Protein AF-A0A956FP81-F1 (afdb_monomer)

Foldseek 3Di:
DLVVLVVVLVVVLVVLVVVLVVVLPDPPDDPVNNVLSVVLSVLLSQLSVCLSVLDLVSLLVSLLVLLLVLVVVQVCVVVVNDDPQNPPDDDPLSVVSNVLSVVLNVCSNVLAPVSLLLQLLVLVLQLLLLVLQLVVCVVPDDPNNVSSVSSNSSSVSSNSSSDDDSNVCSSQVDPVRVPQPPDPDPLSVLVSQLLSLLSNLLSLLVCCLPPNVLAPPCNVVSPVLSVLSVVLSVCVVVVHPVSLLSQLVSLQSLVVSLVVSQVRQVVDPPGDSSVSVSSCVSNNSSSVSSNVSNVSVCVVVVVVVVD

Sequence (307 aa):
MRALRWSLAAATVALTLAAGLWAWSQPWFGPTERGLNLLAVLGTSAALVAVVRGHAGLRAGLAGLLLLGAPALRVGELCGVTLPYITWDHGPVASISSIAVVITVVGLWRRRIWARWLGLGGSLAGLGGSVLNGLGTLPSPGQLSWGHACAAAGCGAIALLLSGASMRDAFEGQPDEAGLWRSSDPVIRSLRWALVTTLVSAPMLMVYAIVQPVVPGTREIAGTLAALQIVATLLCVRRKLAGALLLAITGTALLGFTAICALATHAQASIDPWIMSYYAVFWVPAGVVSLVTGAALMRPVVAMLRR

pLDDT: mean 82.04, std 9.1, range [43.0, 96.44]

Secondary structure (DSSP, 8-state):
-HHHHHHHHHHHHHHHHHHHHHHHT-TT--HHHHHHHHHHHHHHHHHHHHHHH--HHHHHHHHHHHHTHHHHHHHHHHTT---TT--SS-HHHHHHHHHHHHHHHHHHHTT-HHHHHHHHHHHHHHHHHHHHHHHHHTTS-SHHHHHHHHHHHHHHHHHHHH-SHHHHHHHH-STTSTHHHH---HHHHHHHHHHHHHHHHHHHHHHHHHT--SSTT-HHHHHHHHHHHHHHHHHHHTT-HHHHHHHHHHHHHHHHHHHHHHHHHHH-TTS-HHHHHHHHHHHHHHHHHHHHHHHHHHHHHHHHHT-

Radius of gyration: 20.57 Å; Cα contacts (8 Å, |Δi|>4): 353; chains: 1; bounding box: 55×40×71 Å

Mean predicted aligned error: 7.58 Å

Solvent-accessible surface area (backbone atoms only — not comparable to full-atom values): 15623 Å² total; per-residue (Å²): 112,70,66,61,53,50,52,52,45,51,51,52,37,52,50,42,49,50,53,40,52,55,55,61,69,38,88,88,54,51,76,66,56,42,54,53,44,50,49,50,36,51,51,39,38,50,34,47,53,32,55,74,69,52,46,42,69,60,18,46,50,51,33,34,56,60,52,47,47,59,38,53,52,51,51,37,43,77,71,70,48,84,54,93,62,65,67,85,51,58,71,70,58,32,50,53,53,27,51,54,40,51,55,24,33,56,26,39,76,68,42,34,51,68,19,49,48,50,46,35,19,48,17,50,40,43,21,53,51,18,47,52,55,24,61,75,28,59,92,65,71,47,71,59,30,48,40,20,51,50,44,20,47,49,18,46,31,35,32,56,31,59,42,63,68,56,38,46,51,69,35,46,73,48,89,91,59,57,66,68,81,71,48,82,49,68,49,52,50,31,44,53,51,20,45,41,30,37,57,30,23,27,59,54,25,42,46,30,39,73,78,54,57,85,49,87,88,46,32,66,58,30,40,48,52,20,52,50,45,52,53,14,46,53,31,40,76,69,71,34,68,68,10,50,53,42,34,16,51,48,11,47,50,41,40,53,51,49,50,52,50,49,54,52,36,74,72,32,91,87,45,66,64,65,61,53,53,59,54,43,71,40,36,46,58,17,10,52,35,12,35,53,26,33,53,52,64,43,47,64,58,55,57,59,76,74,107

Structure (mmCIF, N/CA/C/O backbone):
data_AF-A0A956FP81-F1
#
_entry.id   AF-A0A956FP81-F1
#
loop_
_atom_site.group_PDB
_atom_site.id
_atom_site.type_symbol
_atom_site.label_atom_id
_atom_site.label_alt_id
_atom_site.label_comp_id
_atom_site.label_asym_id
_atom_site.label_entity_id
_atom_site.label_seq_id
_atom_site.pdbx_PDB_ins_code
_atom_site.Cartn_x
_atom_site.Cartn_y
_atom_site.Cartn_z
_atom_site.occupancy
_atom_site.B_iso_or_equiv
_atom_site.auth_seq_id
_atom_site.auth_comp_id
_atom_site.auth_asym_id
_atom_site.auth_atom_id
_atom_site.pdbx_PDB_model_num
ATOM 1 N N . MET A 1 1 ? -27.390 16.427 -2.319 1.00 65.19 1 MET A N 1
ATOM 2 C CA . MET A 1 1 ? -26.218 15.533 -2.107 1.00 65.19 1 MET A CA 1
ATOM 3 C C . MET A 1 1 ? -26.308 14.168 -2.803 1.00 65.19 1 MET A C 1
ATOM 5 O O . MET A 1 1 ? -25.321 13.786 -3.415 1.00 65.19 1 MET A O 1
ATOM 9 N N . ARG A 1 2 ? -27.423 13.411 -2.747 1.00 71.88 2 ARG A N 1
ATOM 10 C CA . ARG A 1 2 ? -27.518 12.093 -3.428 1.00 71.88 2 ARG A CA 1
ATOM 11 C C . ARG A 1 2 ? -27.393 12.180 -4.958 1.00 71.88 2 ARG A C 1
ATOM 13 O O . ARG A 1 2 ? -26.627 11.413 -5.520 1.00 71.88 2 ARG A O 1
ATOM 20 N N . ALA A 1 3 ? -28.076 13.133 -5.598 1.00 71.50 3 ALA A N 1
ATOM 21 C CA . ALA A 1 3 ? -27.996 13.345 -7.048 1.00 71.50 3 ALA A CA 1
ATOM 22 C C . ALA A 1 3 ? -26.553 13.610 -7.519 1.00 71.50 3 ALA A C 1
ATOM 24 O O . ALA A 1 3 ? -26.061 12.910 -8.390 1.00 71.50 3 ALA A O 1
ATOM 25 N N . LEU A 1 4 ? -25.828 14.509 -6.839 1.00 72.19 4 LEU A N 1
ATOM 26 C CA . LEU A 1 4 ? -24.421 14.815 -7.131 1.00 72.19 4 LEU A CA 1
ATOM 27 C C . LEU A 1 4 ? -23.504 13.579 -7.054 1.00 72.19 4 LEU A C 1
ATOM 29 O O . LEU A 1 4 ? -22.624 13.417 -7.892 1.00 72.19 4 LEU A O 1
ATOM 33 N N . ARG A 1 5 ? -23.720 12.681 -6.080 1.00 74.50 5 ARG A N 1
ATOM 34 C CA . ARG A 1 5 ? -22.945 11.430 -5.958 1.00 74.50 5 ARG A CA 1
ATOM 35 C C . ARG A 1 5 ? -23.178 10.488 -7.138 1.00 74.50 5 ARG A C 1
ATOM 37 O O . ARG A 1 5 ? -22.227 9.880 -7.614 1.00 74.50 5 ARG A O 1
ATOM 44 N N . TRP A 1 6 ? -24.422 10.379 -7.603 1.00 75.94 6 TRP A N 1
ATOM 45 C CA . TRP A 1 6 ? -24.765 9.572 -8.775 1.00 75.94 6 TRP A CA 1
ATOM 46 C C . TRP A 1 6 ? -24.222 10.179 -10.067 1.00 75.94 6 TRP A C 1
ATOM 48 O O . TRP A 1 6 ? -23.674 9.441 -10.876 1.00 75.94 6 TRP A O 1
ATOM 58 N N . SER A 1 7 ? -24.296 11.502 -10.232 1.00 73.44 7 SER A N 1
ATOM 59 C CA . SER A 1 7 ? -23.733 12.194 -11.397 1.00 73.44 7 SER A CA 1
ATOM 60 C C . SER A 1 7 ? -22.215 12.028 -11.483 1.00 73.44 7 SER A C 1
ATOM 62 O O . SER A 1 7 ? -21.700 11.713 -12.551 1.00 73.44 7 SER A O 1
ATOM 64 N N . LEU A 1 8 ? -21.502 12.164 -10.359 1.00 71.38 8 LEU A N 1
ATOM 65 C CA . LEU A 1 8 ? -20.056 11.934 -10.308 1.00 71.38 8 LEU A CA 1
ATOM 66 C C . LEU A 1 8 ? -19.709 10.474 -10.609 1.00 71.38 8 LEU A C 1
ATOM 68 O O . LEU A 1 8 ? -18.847 10.220 -11.440 1.00 71.38 8 LEU A O 1
ATOM 72 N N . ALA A 1 9 ? -20.413 9.516 -10.000 1.00 73.44 9 ALA A N 1
ATOM 73 C CA . ALA A 1 9 ? -20.180 8.101 -10.272 1.00 73.44 9 ALA A CA 1
ATOM 74 C C . ALA A 1 9 ? -20.453 7.744 -11.740 1.00 73.44 9 ALA A C 1
ATOM 76 O O . ALA A 1 9 ? -19.654 7.039 -12.347 1.00 73.44 9 ALA A O 1
ATOM 77 N N . ALA A 1 10 ? -21.536 8.259 -12.328 1.00 74.31 10 ALA A N 1
ATOM 78 C CA . ALA A 1 10 ? -21.861 8.050 -13.735 1.00 74.31 10 ALA A CA 1
ATOM 79 C C . ALA A 1 10 ? -20.797 8.653 -14.663 1.00 74.31 10 ALA A C 1
ATOM 81 O O . ALA A 1 10 ? -20.367 7.985 -15.599 1.00 74.31 10 ALA A O 1
ATOM 82 N N . ALA A 1 11 ? -20.317 9.867 -14.372 1.00 73.44 11 ALA A N 1
ATOM 83 C CA . ALA A 1 11 ? -19.237 10.496 -15.128 1.00 73.44 11 ALA A CA 1
ATOM 84 C C . ALA A 1 11 ? -17.929 9.695 -15.028 1.00 73.44 11 ALA A C 1
ATOM 86 O O . ALA A 1 11 ? -17.280 9.448 -16.041 1.00 73.44 11 ALA A O 1
ATOM 87 N N . THR A 1 12 ? -17.558 9.223 -13.834 1.00 72.06 12 THR A N 1
ATOM 88 C CA . THR A 1 12 ? -16.356 8.397 -13.651 1.00 72.06 12 THR A CA 1
ATOM 89 C C . THR A 1 12 ? -16.482 7.043 -14.350 1.00 72.06 12 THR A C 1
ATOM 91 O O . THR A 1 12 ? -15.523 6.598 -14.977 1.00 72.06 12 THR A O 1
ATOM 94 N N . VAL A 1 13 ? -17.654 6.401 -14.311 1.00 78.19 13 VAL A N 1
ATOM 95 C CA . VAL A 1 13 ? -17.919 5.166 -15.072 1.00 78.19 13 VAL A CA 1
ATOM 96 C C . VAL A 1 13 ? -17.801 5.423 -16.574 1.00 78.19 13 VAL A C 1
ATOM 98 O O . VAL A 1 13 ? -17.107 4.676 -17.257 1.00 78.19 13 VAL A O 1
ATOM 101 N N . ALA A 1 14 ? -18.404 6.499 -17.085 1.00 74.81 14 ALA A N 1
ATOM 102 C CA . ALA A 1 14 ? -18.322 6.860 -18.499 1.00 74.81 14 ALA A CA 1
ATOM 103 C C . ALA A 1 14 ? -16.873 7.112 -18.945 1.00 74.81 14 ALA A C 1
ATOM 105 O O . ALA A 1 14 ? -16.455 6.595 -19.978 1.00 74.81 14 ALA A O 1
ATOM 106 N N . LEU A 1 15 ? -16.082 7.828 -18.140 1.00 73.00 15 LEU A N 1
ATOM 107 C CA . LEU A 1 15 ? -14.658 8.058 -18.404 1.00 73.00 15 LEU A CA 1
ATOM 108 C C . LEU A 1 15 ? -13.841 6.760 -18.360 1.00 73.00 15 LEU A C 1
ATOM 110 O O . LEU A 1 15 ? -12.976 6.557 -19.206 1.00 73.00 15 LEU A O 1
ATOM 114 N N . THR A 1 16 ? -14.141 5.862 -17.419 1.00 74.50 16 THR A N 1
ATOM 115 C CA . THR A 1 16 ? -13.465 4.557 -17.307 1.00 74.50 16 THR A CA 1
ATOM 116 C C . THR A 1 16 ? -13.772 3.678 -18.520 1.00 74.50 16 THR A C 1
ATOM 118 O O . THR A 1 16 ? -12.873 3.050 -19.074 1.00 74.50 16 THR A O 1
ATOM 121 N N . LEU A 1 17 ? -15.028 3.669 -18.976 1.00 77.19 17 LEU A N 1
ATOM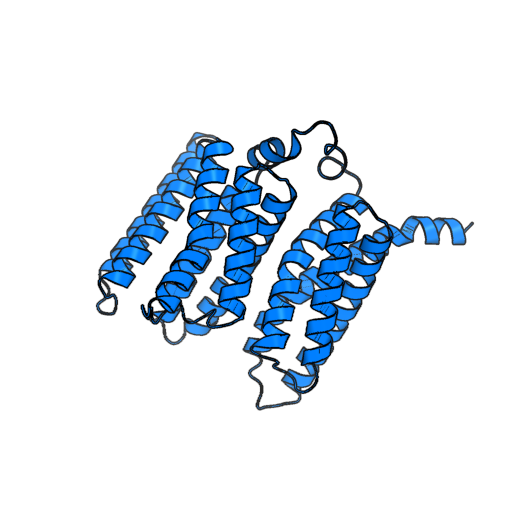 122 C CA . LEU A 1 17 ? -15.449 2.957 -20.183 1.00 77.19 17 LEU A CA 1
ATOM 123 C C . LEU A 1 17 ? -14.805 3.551 -21.439 1.00 77.19 17 LEU A C 1
ATOM 125 O O . LEU A 1 17 ? -14.289 2.801 -22.261 1.00 77.19 17 LEU A O 1
ATOM 129 N N . ALA A 1 18 ? -14.785 4.879 -21.572 1.00 77.31 18 ALA A N 1
ATOM 130 C CA . ALA A 1 18 ? -14.153 5.559 -22.700 1.00 77.31 18 ALA A CA 1
ATOM 131 C C . ALA A 1 18 ? -12.644 5.273 -22.766 1.00 77.31 18 ALA A C 1
ATOM 133 O O . ALA A 1 18 ? -12.130 4.936 -23.832 1.00 77.31 18 ALA A O 1
ATOM 134 N N . ALA A 1 19 ? -11.950 5.324 -21.624 1.00 72.00 19 ALA A N 1
ATOM 135 C CA . ALA A 1 19 ? -10.538 4.961 -21.526 1.00 72.00 19 ALA A CA 1
ATOM 136 C C . ALA A 1 19 ? -10.309 3.481 -21.880 1.00 72.00 19 ALA A C 1
ATOM 138 O O . ALA A 1 19 ? -9.385 3.157 -22.625 1.00 72.00 19 ALA A O 1
ATOM 139 N N . GLY A 1 20 ? -11.191 2.593 -21.414 1.00 74.88 20 GLY A N 1
ATOM 140 C CA . GLY A 1 20 ? -11.175 1.172 -21.751 1.00 74.88 20 GLY A CA 1
ATOM 141 C C . GLY A 1 20 ? -11.334 0.900 -23.246 1.00 74.88 20 GLY A C 1
ATOM 142 O O . GLY A 1 20 ? -10.566 0.122 -23.809 1.00 74.88 20 GLY A O 1
ATOM 143 N N . LEU A 1 21 ? -12.294 1.561 -23.897 1.00 80.62 21 LEU A N 1
ATOM 144 C CA . LEU A 1 21 ? -12.549 1.444 -25.337 1.00 80.62 21 LEU A CA 1
ATOM 145 C C . LEU A 1 21 ? -11.396 2.008 -26.171 1.00 80.62 21 LEU A C 1
ATOM 147 O O . LEU A 1 21 ? -10.979 1.386 -27.147 1.00 80.62 21 LEU A O 1
ATOM 151 N N . TRP A 1 22 ? -10.838 3.149 -25.765 1.00 78.88 22 TRP A N 1
ATOM 152 C CA . TRP A 1 22 ? -9.658 3.714 -26.412 1.00 78.88 22 TRP A CA 1
ATOM 153 C C . TRP A 1 22 ? -8.461 2.762 -26.318 1.00 78.88 22 TRP A C 1
ATOM 155 O O . TRP A 1 22 ? -7.812 2.498 -27.329 1.00 78.88 22 TRP A O 1
ATOM 165 N N . ALA A 1 23 ? -8.213 2.171 -25.148 1.00 70.19 23 ALA A N 1
ATOM 166 C CA . ALA A 1 23 ? -7.160 1.174 -24.978 1.00 70.19 23 ALA A CA 1
ATOM 167 C C . ALA A 1 23 ? -7.409 -0.087 -25.814 1.00 70.19 23 ALA A C 1
ATOM 169 O O . ALA A 1 23 ? -6.489 -0.607 -26.436 1.00 70.19 23 ALA A O 1
ATOM 170 N N . TRP A 1 24 ? -8.664 -0.536 -25.912 1.00 77.56 24 TRP A N 1
ATOM 171 C CA . TRP A 1 24 ? -9.049 -1.668 -26.758 1.00 77.56 24 TRP A CA 1
ATOM 172 C C . TRP A 1 24 ? -8.724 -1.444 -28.242 1.00 77.56 24 TRP A C 1
ATOM 174 O O . TRP A 1 24 ? -8.403 -2.397 -28.951 1.00 77.56 24 TRP A O 1
ATOM 184 N N . SER A 1 25 ? -8.790 -0.193 -28.711 1.00 79.19 25 SER A N 1
ATOM 185 C CA . SER A 1 25 ? -8.444 0.171 -30.092 1.00 79.19 25 SER A CA 1
ATOM 186 C C . SER A 1 25 ? -6.941 0.259 -30.374 1.00 79.19 25 SER A C 1
ATOM 188 O O . SER A 1 25 ? -6.560 0.401 -31.535 1.00 79.19 25 SER A O 1
ATOM 190 N N . GLN A 1 26 ? -6.077 0.167 -29.357 1.00 80.75 26 GLN A N 1
ATOM 191 C CA . GLN A 1 26 ? -4.639 0.299 -29.573 1.00 80.75 26 GLN A CA 1
ATOM 192 C C . GLN A 1 26 ? -4.039 -0.981 -30.193 1.00 80.75 26 GLN A C 1
ATOM 194 O O . GLN A 1 26 ? -4.346 -2.095 -29.751 1.00 80.75 26 GLN A O 1
ATOM 199 N N . PRO A 1 27 ? -3.138 -0.851 -31.186 1.00 77.62 27 PRO A N 1
ATOM 200 C CA . PRO A 1 27 ? -2.623 -1.980 -31.967 1.00 77.62 27 PRO A CA 1
ATOM 201 C C . PRO A 1 27 ? -1.717 -2.923 -31.163 1.00 77.62 27 PRO A C 1
ATOM 203 O O . PRO A 1 27 ? -1.568 -4.085 -31.523 1.00 77.62 27 PRO A O 1
ATOM 206 N N . TRP A 1 28 ? -1.145 -2.450 -30.054 1.00 74.25 28 TRP A N 1
ATOM 207 C CA . TRP A 1 28 ? -0.280 -3.234 -29.166 1.00 74.25 28 TRP A CA 1
ATOM 208 C C . TRP A 1 28 ? -1.038 -4.086 -28.131 1.00 74.25 28 TRP A C 1
ATOM 210 O O . TRP A 1 28 ? -0.403 -4.735 -27.304 1.00 74.25 28 TRP A O 1
ATOM 220 N N . PHE A 1 29 ? -2.378 -4.111 -28.143 1.00 72.00 29 PHE A N 1
ATOM 221 C CA . PHE A 1 29 ? -3.155 -5.020 -27.292 1.00 72.00 29 PHE A CA 1
ATOM 222 C C . PHE A 1 29 ? -3.472 -6.331 -28.007 1.00 72.00 29 PHE A C 1
ATOM 224 O O . PHE A 1 29 ? -4.313 -6.364 -28.917 1.00 72.00 29 PHE A O 1
ATOM 231 N N . GLY A 1 30 ? -2.880 -7.420 -27.517 1.00 74.81 30 GLY A N 1
ATOM 232 C CA . GLY A 1 30 ? -3.305 -8.775 -27.837 1.00 74.81 30 GLY A CA 1
ATOM 233 C C . GLY A 1 30 ? -4.646 -9.146 -27.177 1.00 74.81 30 GLY A C 1
ATOM 234 O O . GLY A 1 30 ? -5.205 -8.382 -26.381 1.00 74.81 30 GLY A O 1
ATOM 235 N N . PRO A 1 31 ? -5.214 -10.320 -27.511 1.00 76.25 31 PRO A N 1
ATOM 236 C CA . PRO A 1 31 ? -6.504 -10.765 -26.978 1.00 76.25 31 PRO A CA 1
ATOM 237 C C . PRO A 1 31 ? -6.551 -10.828 -25.444 1.00 76.25 31 PRO A C 1
ATOM 239 O O . PRO A 1 31 ? -7.570 -10.492 -24.837 1.00 76.25 31 PRO A O 1
ATOM 242 N N . THR A 1 32 ? -5.446 -11.214 -24.806 1.00 69.31 32 THR A N 1
ATOM 243 C CA . THR A 1 32 ? -5.371 -11.374 -23.350 1.00 69.31 32 THR A CA 1
ATOM 244 C C . THR A 1 32 ? -5.313 -10.028 -22.629 1.00 69.31 32 THR A C 1
ATOM 246 O O . THR A 1 32 ? -6.007 -9.828 -21.631 1.00 69.31 32 THR A O 1
ATOM 249 N N . GLU A 1 33 ? -4.554 -9.068 -23.161 1.00 72.44 33 GLU A N 1
ATOM 250 C CA . GLU A 1 33 ? -4.498 -7.688 -22.669 1.00 72.44 33 GLU A CA 1
ATOM 251 C C . GLU A 1 33 ? -5.874 -7.019 -22.765 1.00 72.44 33 GLU A C 1
ATOM 253 O O . GLU A 1 33 ? -6.296 -6.316 -21.847 1.00 72.44 33 GLU A O 1
ATOM 258 N N . ARG A 1 34 ? -6.603 -7.269 -23.860 1.00 75.81 34 ARG A N 1
ATOM 259 C CA . ARG A 1 34 ? -7.976 -6.782 -24.048 1.00 75.81 34 ARG A CA 1
ATOM 260 C C . ARG A 1 34 ? -8.920 -7.344 -22.987 1.00 75.81 34 ARG A C 1
ATOM 262 O O . ARG A 1 34 ? -9.663 -6.580 -22.371 1.00 75.81 34 ARG A O 1
ATOM 269 N N . GLY A 1 35 ? -8.852 -8.650 -22.721 1.00 73.06 35 GLY A N 1
ATOM 270 C CA . GLY A 1 35 ? -9.641 -9.292 -21.665 1.00 73.06 35 GLY A CA 1
ATOM 271 C C . GLY A 1 35 ? -9.372 -8.702 -20.276 1.00 73.06 35 GLY A C 1
ATOM 272 O O . GLY A 1 35 ? -10.308 -8.380 -19.544 1.00 73.06 35 GLY A O 1
ATOM 273 N N . LEU A 1 36 ? -8.102 -8.484 -19.932 1.00 70.88 36 LEU A N 1
ATOM 274 C CA . LEU A 1 36 ? -7.709 -7.918 -18.637 1.00 70.88 36 LEU A CA 1
ATOM 275 C C . LEU A 1 36 ? -8.06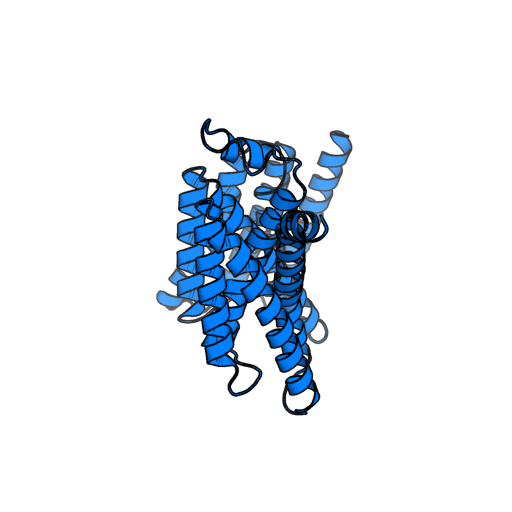6 -6.429 -18.507 1.00 70.88 36 LEU A C 1
ATOM 277 O O . LEU A 1 36 ? -8.532 -6.006 -17.448 1.00 70.88 36 LEU A O 1
ATOM 281 N N . ASN A 1 37 ? -7.971 -5.659 -19.593 1.00 73.56 37 ASN A N 1
ATOM 282 C CA . ASN A 1 37 ? -8.477 -4.288 -19.656 1.00 73.56 37 ASN A CA 1
ATOM 283 C C . ASN A 1 37 ? -9.996 -4.232 -19.407 1.00 73.56 37 ASN A C 1
ATOM 285 O O . ASN A 1 37 ? -10.469 -3.444 -18.588 1.00 73.56 37 ASN A O 1
ATOM 289 N N . LEU A 1 38 ? -10.769 -5.117 -20.044 1.00 75.56 38 LEU A N 1
ATOM 290 C CA . LEU A 1 38 ? -12.214 -5.199 -19.824 1.00 75.56 38 LEU A CA 1
ATOM 291 C C . LEU A 1 38 ? -12.546 -5.540 -18.365 1.00 75.56 38 LEU A C 1
ATOM 293 O O . LEU A 1 38 ? -13.424 -4.910 -17.775 1.00 75.56 38 LEU A O 1
ATOM 297 N N . LEU A 1 39 ? -11.820 -6.482 -17.759 1.00 74.31 39 LEU A N 1
ATOM 298 C CA . LEU A 1 39 ? -11.982 -6.819 -16.342 1.00 74.31 39 LEU A CA 1
ATOM 299 C C . LEU A 1 39 ? -11.677 -5.626 -15.426 1.00 74.31 39 LEU A C 1
ATOM 301 O O . LEU A 1 39 ? -12.444 -5.372 -14.496 1.00 74.31 39 LEU A O 1
ATOM 305 N N . ALA A 1 40 ? -10.614 -4.864 -15.699 1.00 72.12 40 ALA A N 1
ATOM 306 C CA . ALA A 1 40 ? -10.270 -3.669 -14.927 1.00 72.12 40 ALA A CA 1
ATOM 307 C C . ALA A 1 40 ? -11.361 -2.587 -15.027 1.00 72.12 40 ALA A C 1
ATOM 309 O O . ALA A 1 40 ? -11.774 -2.015 -14.012 1.00 72.12 40 ALA A O 1
ATOM 310 N N . VAL A 1 41 ? -11.881 -2.347 -16.232 1.00 78.38 41 VAL A N 1
ATOM 311 C CA . VAL A 1 41 ? -12.941 -1.364 -16.505 1.00 78.38 41 VAL A CA 1
ATOM 312 C C . VAL A 1 41 ? -14.256 -1.759 -15.831 1.00 78.38 41 VAL A C 1
ATOM 314 O O . VAL A 1 41 ? -14.866 -0.944 -15.128 1.00 78.38 41 VAL A O 1
ATOM 317 N N . LEU A 1 42 ? -14.685 -3.013 -15.997 1.00 80.31 42 LEU A N 1
ATOM 318 C CA . LEU A 1 42 ? -15.905 -3.536 -15.379 1.00 80.31 42 LEU A CA 1
ATOM 319 C C . LEU A 1 42 ? -15.785 -3.568 -13.854 1.00 80.31 42 LEU A C 1
ATOM 321 O O . LEU A 1 42 ? -16.707 -3.146 -13.156 1.00 80.31 42 LEU A O 1
ATOM 325 N N . GLY A 1 43 ? -14.638 -4.006 -13.336 1.00 77.56 43 GLY A N 1
ATOM 326 C CA . GLY A 1 43 ? -14.351 -4.057 -11.907 1.00 77.56 43 GLY A CA 1
ATOM 327 C C . GLY A 1 43 ? -14.378 -2.676 -11.248 1.00 77.56 43 GLY A C 1
ATOM 328 O O . GLY A 1 43 ? -15.046 -2.489 -10.229 1.00 77.56 43 GLY A O 1
ATOM 329 N N . THR A 1 44 ? -13.732 -1.683 -11.865 1.00 77.06 44 THR A N 1
ATOM 330 C CA . THR A 1 44 ? -13.728 -0.287 -11.389 1.00 77.06 44 THR A CA 1
ATOM 331 C C . THR A 1 44 ? -15.129 0.327 -11.453 1.00 77.06 44 THR A C 1
ATOM 333 O O . THR A 1 44 ? -15.575 0.985 -10.510 1.00 77.06 44 THR A O 1
ATOM 336 N N . SER A 1 45 ? -15.879 0.049 -12.520 1.00 81.31 45 SER A N 1
ATOM 337 C CA . SER A 1 45 ? -17.256 0.531 -12.669 1.00 81.31 45 SER A CA 1
ATOM 338 C C . SER A 1 45 ? -18.194 -0.080 -11.623 1.00 81.31 45 SER A C 1
ATOM 340 O O . SER A 1 45 ? -18.957 0.633 -10.965 1.00 81.31 45 SER A O 1
ATOM 342 N N . ALA A 1 46 ? -18.096 -1.393 -11.398 1.00 83.19 46 ALA A N 1
ATOM 343 C CA . ALA A 1 46 ? -18.846 -2.090 -10.357 1.00 83.19 46 ALA A CA 1
ATOM 344 C C . ALA A 1 46 ? -18.493 -1.564 -8.957 1.00 83.19 46 ALA A C 1
ATOM 346 O O . ALA A 1 46 ? -19.383 -1.395 -8.118 1.00 83.19 46 ALA A O 1
ATOM 347 N N . ALA A 1 47 ? -17.216 -1.247 -8.718 1.00 79.94 47 ALA A N 1
ATOM 348 C CA . ALA A 1 47 ? -16.755 -0.668 -7.465 1.00 79.94 47 ALA A CA 1
ATOM 349 C C . ALA A 1 47 ? -17.436 0.677 -7.169 1.00 79.94 47 ALA A C 1
ATOM 351 O O . ALA A 1 47 ? -17.969 0.872 -6.073 1.00 79.94 47 ALA A O 1
ATOM 352 N N . LEU A 1 48 ? -17.491 1.573 -8.157 1.00 80.19 48 LEU A N 1
ATOM 353 C CA . LEU A 1 48 ? -18.146 2.879 -8.034 1.00 80.19 48 LEU A CA 1
ATOM 354 C C . LEU A 1 48 ? -19.640 2.737 -7.718 1.00 80.19 48 LEU A C 1
ATOM 356 O O . LEU A 1 48 ? -20.137 3.358 -6.775 1.00 80.19 48 LEU A O 1
ATOM 360 N N . VAL A 1 49 ? -20.346 1.860 -8.438 1.00 83.31 49 VAL A N 1
ATOM 361 C CA . VAL A 1 49 ? -21.771 1.580 -8.186 1.00 83.31 49 VAL A CA 1
ATOM 362 C C . VAL A 1 49 ? -21.983 1.028 -6.773 1.00 83.31 49 VAL A C 1
ATOM 364 O O . VAL A 1 49 ? -22.903 1.455 -6.068 1.00 83.31 49 VAL A O 1
ATOM 367 N N . ALA A 1 50 ? -21.125 0.113 -6.319 1.00 83.88 50 ALA A N 1
ATOM 368 C CA . ALA A 1 50 ? -21.216 -0.468 -4.984 1.00 83.88 50 ALA A CA 1
ATOM 369 C C . ALA A 1 50 ? -20.953 0.556 -3.869 1.00 83.88 50 ALA A C 1
ATOM 371 O O . ALA A 1 50 ? -21.641 0.530 -2.843 1.00 83.88 50 ALA A O 1
ATOM 372 N N . VAL A 1 51 ? -20.010 1.485 -4.070 1.00 81.50 51 VAL A N 1
ATOM 373 C CA . VAL A 1 51 ? -19.776 2.609 -3.149 1.00 81.50 51 VAL A CA 1
ATOM 374 C C . VAL A 1 51 ? -21.024 3.483 -3.044 1.00 81.50 51 VAL A C 1
ATOM 376 O O . VAL A 1 51 ? -21.439 3.809 -1.931 1.00 81.50 51 VAL A O 1
ATOM 379 N N . VAL A 1 52 ? -21.662 3.816 -4.171 1.00 83.62 52 VAL A N 1
ATOM 380 C CA . VAL A 1 52 ? -22.861 4.669 -4.173 1.00 83.62 52 VAL A CA 1
ATOM 381 C C . VAL A 1 52 ? -24.052 3.980 -3.503 1.00 83.62 52 VAL A C 1
ATOM 383 O O . VAL A 1 52 ? -24.782 4.623 -2.744 1.00 83.62 52 VAL A O 1
ATOM 386 N N . ARG A 1 53 ? -24.231 2.672 -3.724 1.00 83.38 53 ARG A N 1
ATOM 387 C CA . ARG A 1 53 ? -25.300 1.883 -3.084 1.00 83.38 53 ARG A CA 1
ATOM 388 C C . ARG A 1 53 ? -25.072 1.642 -1.589 1.00 83.38 53 ARG A C 1
ATOM 390 O O . ARG A 1 53 ? -26.026 1.391 -0.864 1.00 83.38 53 ARG A O 1
ATOM 397 N N . GLY A 1 54 ? -23.830 1.707 -1.111 1.00 80.56 54 GLY A N 1
ATOM 398 C CA . GLY A 1 54 ? -23.505 1.650 0.318 1.00 80.56 54 GLY A CA 1
ATOM 399 C C . GLY A 1 54 ? -23.583 0.264 0.976 1.00 80.56 54 GLY A C 1
ATOM 400 O O . GLY A 1 54 ? -23.327 0.165 2.176 1.00 80.56 54 GLY A O 1
ATOM 401 N N . HIS A 1 55 ? -23.873 -0.809 0.232 1.00 85.38 55 HIS A N 1
ATOM 402 C CA . HIS A 1 55 ? -23.943 -2.173 0.770 1.00 85.38 55 HIS A CA 1
ATOM 403 C C . HIS A 1 55 ? -22.553 -2.725 1.111 1.00 85.38 55 HIS A C 1
ATOM 405 O O . HIS A 1 55 ? -21.786 -3.096 0.223 1.00 85.38 55 HIS A O 1
ATOM 411 N N . ALA A 1 56 ? -22.241 -2.843 2.402 1.00 85.25 56 ALA A N 1
ATOM 412 C CA . ALA A 1 56 ? -20.926 -3.292 2.859 1.00 85.25 56 ALA A CA 1
ATOM 413 C C . ALA A 1 56 ? -20.556 -4.712 2.386 1.00 85.25 56 ALA A C 1
ATOM 415 O O . ALA A 1 56 ? -19.411 -4.952 2.018 1.00 85.25 56 ALA A O 1
ATOM 416 N N . GLY A 1 57 ? -21.523 -5.639 2.328 1.00 85.38 57 GLY A N 1
ATOM 417 C CA . GLY A 1 57 ? -21.291 -7.002 1.831 1.00 85.38 57 GLY A CA 1
ATOM 418 C C . GLY A 1 57 ? -20.873 -7.036 0.358 1.00 85.38 57 GLY A C 1
ATOM 419 O O . GLY A 1 57 ? -19.872 -7.660 0.019 1.00 85.38 57 GLY A O 1
ATOM 420 N N . LEU A 1 58 ? -21.584 -6.291 -0.498 1.00 87.38 58 LEU A N 1
ATOM 421 C CA . LEU A 1 58 ? -21.240 -6.146 -1.916 1.00 87.38 58 LEU A CA 1
ATOM 422 C C . LEU A 1 58 ? -19.857 -5.508 -2.085 1.00 87.38 58 LEU A C 1
ATOM 424 O O . LEU A 1 58 ? -19.051 -5.979 -2.881 1.00 87.38 58 LEU A O 1
ATOM 428 N N . ARG A 1 59 ? -19.563 -4.462 -1.305 1.00 89.88 59 ARG A N 1
ATOM 429 C CA . ARG A 1 59 ? -18.272 -3.768 -1.363 1.00 89.88 59 ARG A CA 1
ATOM 430 C C . ARG A 1 59 ? -17.107 -4.665 -0.942 1.00 89.88 59 ARG A C 1
ATOM 432 O O . ARG A 1 59 ? -16.092 -4.684 -1.627 1.00 89.88 59 ARG A O 1
ATOM 439 N N . ALA A 1 60 ? -17.265 -5.430 0.140 1.00 87.00 60 ALA A N 1
ATOM 440 C CA . ALA A 1 60 ? -16.270 -6.404 0.589 1.00 87.00 60 ALA A CA 1
ATOM 441 C C . ALA A 1 60 ? -16.062 -7.526 -0.440 1.00 87.00 60 ALA A C 1
ATOM 443 O O . ALA A 1 60 ? -14.922 -7.897 -0.709 1.00 87.00 60 ALA A O 1
ATOM 444 N N . GLY A 1 61 ? -17.146 -8.032 -1.040 1.00 87.38 61 GLY A N 1
ATOM 445 C CA . GLY A 1 61 ? -17.089 -9.051 -2.089 1.00 87.38 61 GLY A CA 1
ATOM 446 C C . GLY A 1 61 ? -16.329 -8.571 -3.324 1.00 87.38 61 GLY A C 1
ATOM 447 O O . GLY A 1 61 ? -15.392 -9.235 -3.757 1.00 87.38 61 GLY A O 1
ATOM 448 N N . LEU A 1 62 ? -16.666 -7.384 -3.837 1.00 88.88 62 LEU A N 1
ATOM 449 C CA . LEU A 1 62 ? -15.978 -6.783 -4.985 1.00 88.88 62 LEU A CA 1
ATOM 450 C C . LEU A 1 62 ? -14.514 -6.456 -4.678 1.00 88.88 62 LEU A C 1
ATOM 452 O O . LEU A 1 62 ? -13.655 -6.719 -5.512 1.00 88.88 62 LEU A O 1
ATOM 456 N N . ALA A 1 63 ? -14.209 -5.941 -3.483 1.00 88.25 63 ALA A N 1
ATOM 457 C CA . ALA A 1 63 ? -12.826 -5.699 -3.075 1.00 88.25 63 ALA A CA 1
ATOM 458 C C . ALA A 1 63 ? -12.027 -7.008 -3.034 1.00 88.25 63 ALA A C 1
ATOM 460 O O . ALA A 1 63 ? -10.902 -7.050 -3.520 1.00 88.25 63 ALA A O 1
ATOM 461 N N . GLY A 1 64 ? -12.624 -8.079 -2.499 1.00 87.62 64 GLY A N 1
ATOM 462 C CA . GLY A 1 64 ? -12.020 -9.408 -2.487 1.00 87.62 64 GLY A CA 1
ATOM 463 C C . GLY A 1 64 ? -11.753 -9.945 -3.895 1.00 87.62 64 GLY A C 1
ATOM 464 O O . GLY A 1 64 ? -10.651 -10.404 -4.167 1.00 87.62 64 GLY A O 1
ATOM 465 N N . LEU A 1 65 ? -12.724 -9.829 -4.805 1.00 87.56 65 LEU A N 1
ATOM 466 C CA . LEU A 1 65 ? -12.569 -10.253 -6.202 1.00 87.56 65 LEU A CA 1
ATOM 467 C C . LEU A 1 65 ? -11.470 -9.473 -6.933 1.00 87.56 65 LEU A C 1
ATOM 469 O O . LEU A 1 65 ? -10.650 -10.081 -7.612 1.00 87.56 65 LEU A O 1
ATOM 473 N N . LEU A 1 66 ? -11.423 -8.148 -6.768 1.00 85.81 66 LEU A N 1
ATOM 474 C CA . LEU A 1 66 ? -10.379 -7.312 -7.368 1.00 85.81 66 LEU A CA 1
ATOM 475 C C . LEU A 1 66 ? -8.989 -7.661 -6.825 1.00 85.81 66 LEU A C 1
ATOM 477 O O . LEU A 1 66 ? -8.034 -7.755 -7.592 1.00 85.81 66 LEU A O 1
ATOM 481 N N . LEU A 1 67 ? -8.881 -7.898 -5.515 1.00 86.50 67 LEU A N 1
ATOM 482 C CA . LEU A 1 67 ? -7.638 -8.321 -4.873 1.00 86.50 67 LEU A CA 1
ATOM 483 C C . LEU A 1 67 ? -7.122 -9.649 -5.449 1.00 86.50 67 LEU A C 1
ATOM 485 O O . LEU A 1 67 ? -5.932 -9.756 -5.732 1.00 86.50 67 LEU A O 1
ATOM 489 N N . LEU A 1 68 ? -8.003 -10.627 -5.699 1.00 86.94 68 LEU A N 1
ATOM 490 C CA . LEU A 1 68 ? -7.635 -11.931 -6.275 1.00 86.94 68 LEU A CA 1
ATOM 491 C C . LEU A 1 68 ? -7.014 -11.855 -7.680 1.00 86.94 68 LEU A C 1
ATOM 493 O O . LEU A 1 68 ? -6.441 -12.851 -8.123 1.00 86.94 68 LEU A O 1
ATOM 497 N N . GLY A 1 69 ? -7.061 -10.696 -8.346 1.00 81.44 69 GLY A N 1
ATOM 498 C CA . GLY A 1 69 ? -6.350 -10.466 -9.600 1.00 81.44 69 GLY A CA 1
ATOM 499 C C . GLY A 1 69 ? -4.865 -10.824 -9.500 1.00 81.44 69 GLY A C 1
ATOM 500 O O . GLY A 1 69 ? -4.390 -11.626 -10.292 1.00 81.44 69 GLY A O 1
ATOM 501 N N . ALA A 1 70 ? -4.143 -10.330 -8.490 1.00 80.19 70 ALA A N 1
ATOM 502 C CA . ALA A 1 70 ? -2.705 -10.600 -8.355 1.00 80.19 70 ALA A CA 1
ATOM 503 C C . ALA A 1 70 ? -2.371 -12.108 -8.199 1.00 80.19 70 ALA A C 1
ATOM 505 O O . ALA A 1 70 ? -1.570 -12.616 -8.987 1.00 80.19 70 ALA A O 1
ATOM 506 N N . PRO A 1 71 ? -3.012 -12.870 -7.287 1.00 85.38 71 PRO A N 1
ATOM 507 C CA . PRO A 1 71 ? -2.858 -14.324 -7.225 1.00 85.38 71 PRO A CA 1
ATOM 508 C C . PRO A 1 71 ? -3.212 -15.050 -8.524 1.00 85.38 71 PRO A C 1
ATOM 510 O O . PRO A 1 71 ? -2.497 -15.971 -8.909 1.00 85.38 71 PRO A O 1
ATOM 513 N N . ALA A 1 72 ? -4.293 -14.659 -9.208 1.00 83.12 72 ALA A N 1
ATOM 514 C CA . ALA A 1 72 ? -4.697 -15.298 -10.461 1.00 83.12 72 ALA A CA 1
ATOM 515 C C . ALA A 1 72 ? -3.625 -15.129 -11.547 1.00 83.12 72 ALA A C 1
ATOM 517 O O . ALA A 1 72 ? -3.302 -16.078 -12.260 1.00 83.12 72 ALA A O 1
ATOM 518 N N . LEU A 1 73 ? -3.026 -13.941 -11.618 1.00 79.75 73 LEU A N 1
ATOM 519 C CA . LEU A 1 73 ? -1.923 -13.657 -12.527 1.00 79.75 73 LEU A CA 1
ATOM 520 C C . LEU A 1 73 ? -0.671 -14.468 -12.175 1.00 79.75 73 LEU A C 1
ATOM 522 O O . LEU A 1 73 ? -0.041 -15.029 -13.069 1.00 79.75 73 LEU A O 1
ATOM 526 N N . ARG A 1 74 ? -0.361 -14.616 -10.879 1.00 84.00 74 ARG A N 1
ATOM 527 C CA . ARG A 1 74 ? 0.745 -15.468 -10.419 1.00 84.00 74 ARG A CA 1
ATOM 528 C C . ARG A 1 74 ? 0.529 -16.942 -10.767 1.00 84.00 74 ARG A C 1
ATOM 530 O O . ARG A 1 74 ? 1.474 -17.615 -11.166 1.00 84.00 74 ARG A O 1
ATOM 537 N N . VAL A 1 75 ? -0.696 -17.451 -10.635 1.00 83.94 75 VAL A N 1
ATOM 538 C CA . VAL A 1 75 ? -1.040 -18.815 -11.071 1.00 83.94 75 VAL A CA 1
ATOM 539 C C . VAL A 1 75 ? -0.863 -18.954 -12.583 1.00 83.94 75 VAL A C 1
ATOM 541 O O . VAL A 1 75 ? -0.262 -19.927 -13.023 1.00 83.94 75 VAL A O 1
ATOM 544 N N . GLY A 1 76 ? -1.305 -17.965 -13.367 1.00 81.56 76 GLY A N 1
ATOM 545 C CA . GLY A 1 76 ? -1.074 -17.929 -14.813 1.00 81.56 76 GLY A CA 1
ATOM 546 C C . GLY A 1 76 ? 0.411 -18.029 -15.174 1.00 81.56 76 GLY A C 1
ATOM 547 O O . GLY A 1 76 ? 0.779 -18.879 -15.982 1.00 81.56 76 GLY A O 1
ATOM 548 N N . GLU A 1 77 ? 1.264 -17.238 -14.516 1.00 81.25 77 GLU A N 1
ATOM 549 C CA . GLU A 1 77 ? 2.722 -17.281 -14.700 1.00 81.25 77 GLU A CA 1
ATOM 550 C C . GLU A 1 77 ? 3.300 -18.670 -14.379 1.00 81.25 77 GLU A C 1
ATOM 552 O O . GLU A 1 77 ? 4.062 -19.221 -15.171 1.00 81.25 77 GLU A O 1
ATOM 557 N N . LEU A 1 78 ? 2.898 -19.275 -13.254 1.00 83.75 78 LEU A N 1
ATOM 558 C CA . LEU A 1 78 ? 3.324 -20.629 -12.867 1.00 83.75 78 LEU A CA 1
ATOM 559 C C . LEU A 1 78 ? 2.853 -21.711 -13.853 1.00 83.75 78 LEU A C 1
ATOM 561 O O . LEU A 1 78 ? 3.497 -22.751 -13.972 1.00 83.75 78 LEU A O 1
ATOM 565 N N . CYS A 1 79 ? 1.759 -21.464 -14.574 1.00 86.44 79 CYS A N 1
ATOM 566 C CA . CYS A 1 79 ? 1.261 -22.318 -15.652 1.00 86.44 79 CYS A CA 1
ATOM 567 C C . CYS A 1 79 ? 1.896 -22.010 -17.024 1.00 86.44 79 CYS A C 1
ATOM 569 O O . CYS A 1 79 ? 1.456 -22.567 -18.028 1.00 86.44 79 CYS A O 1
ATOM 571 N N . GLY A 1 80 ? 2.910 -21.140 -17.089 1.00 82.56 80 GLY A N 1
ATOM 572 C CA . GLY A 1 80 ? 3.622 -20.798 -18.324 1.00 82.56 80 GLY A CA 1
ATOM 573 C C . GLY A 1 80 ? 2.963 -19.700 -19.163 1.00 82.56 80 GLY A C 1
ATOM 574 O O . GLY A 1 80 ? 3.392 -19.461 -20.290 1.00 82.56 80 GLY A O 1
ATOM 575 N N . VAL A 1 81 ? 1.941 -19.012 -18.641 1.00 78.62 81 VAL A N 1
ATOM 576 C CA . VAL A 1 81 ? 1.336 -17.850 -19.306 1.00 78.62 81 VAL A CA 1
ATOM 577 C C . VAL A 1 81 ? 2.180 -16.615 -19.006 1.00 78.62 81 VAL A C 1
ATOM 579 O O . VAL A 1 81 ? 2.182 -16.104 -17.887 1.00 78.62 81 VAL A O 1
ATOM 582 N N . THR A 1 82 ? 2.885 -16.103 -20.011 1.00 68.94 82 THR A N 1
ATOM 583 C CA . THR A 1 82 ? 3.645 -14.856 -19.904 1.00 68.94 82 THR A CA 1
ATOM 584 C C . THR A 1 82 ? 2.771 -13.669 -20.289 1.00 68.94 82 THR A C 1
ATOM 586 O O . THR A 1 82 ? 2.292 -13.557 -21.416 1.00 68.94 82 THR A O 1
ATOM 589 N N . LEU A 1 83 ? 2.553 -12.760 -19.338 1.00 65.81 83 LEU A N 1
ATOM 590 C CA . LEU A 1 83 ? 1.856 -11.498 -19.578 1.00 65.81 83 LEU A CA 1
ATOM 591 C C . LEU A 1 83 ? 2.883 -10.361 -19.508 1.00 65.81 83 LEU A C 1
ATOM 593 O O . LEU A 1 83 ? 3.337 -10.034 -18.411 1.00 65.81 83 LEU A O 1
ATOM 597 N N . PRO A 1 84 ? 3.272 -9.754 -20.647 1.00 54.84 84 PRO A N 1
ATOM 598 C CA . PRO A 1 84 ? 4.436 -8.860 -20.737 1.00 54.84 84 PRO A CA 1
ATOM 599 C C . PRO A 1 84 ? 4.333 -7.568 -19.907 1.00 54.84 84 PRO A C 1
ATOM 601 O O . PRO A 1 84 ? 5.331 -6.8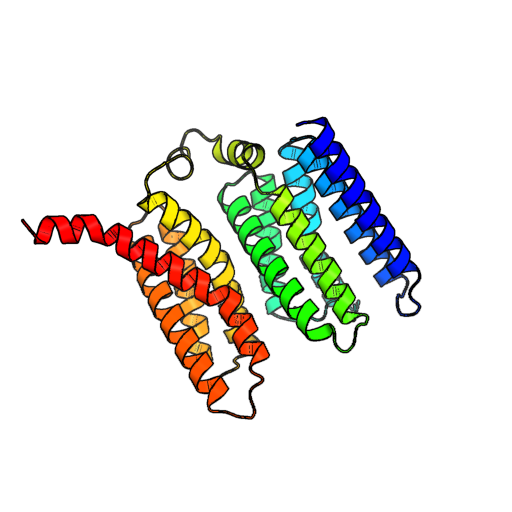87 -19.700 1.00 54.84 84 PRO A O 1
ATOM 604 N N . TYR A 1 85 ? 3.147 -7.231 -19.399 1.00 56.78 85 TYR A N 1
ATOM 605 C CA . TYR A 1 85 ? 2.893 -6.057 -18.556 1.00 56.78 85 TYR A CA 1
ATOM 606 C C . TYR A 1 85 ? 2.704 -6.398 -17.070 1.00 56.78 85 TYR A C 1
ATOM 608 O O . TYR A 1 85 ? 2.543 -5.495 -16.250 1.00 56.78 85 TYR A O 1
ATOM 616 N N . ILE A 1 86 ? 2.728 -7.685 -16.712 1.00 51.25 86 ILE A N 1
ATOM 617 C CA . ILE A 1 86 ? 2.610 -8.194 -15.334 1.00 51.25 86 ILE A CA 1
ATOM 618 C C . ILE A 1 86 ? 3.992 -8.632 -14.863 1.00 51.25 86 ILE A C 1
ATOM 620 O O . ILE A 1 86 ? 4.180 -9.671 -14.243 1.00 51.25 86 ILE A O 1
ATOM 624 N N . THR A 1 87 ? 4.986 -7.829 -15.223 1.00 43.00 87 THR A N 1
ATOM 625 C CA . THR A 1 87 ? 6.394 -8.096 -14.950 1.00 43.00 87 THR A CA 1
ATOM 626 C C . THR A 1 87 ? 6.900 -7.465 -13.659 1.00 43.00 87 THR A C 1
ATOM 628 O O . THR A 1 87 ? 8.074 -7.572 -13.323 1.00 43.00 87 THR A O 1
ATOM 631 N N . TRP A 1 88 ? 6.000 -6.823 -12.913 1.00 53.81 88 TRP A N 1
ATOM 632 C CA . TRP A 1 88 ? 6.341 -5.969 -11.776 1.00 53.81 88 TRP A CA 1
ATOM 633 C C . TRP A 1 88 ? 6.640 -6.754 -10.506 1.00 53.81 88 TRP A C 1
ATOM 635 O O . TRP A 1 88 ? 7.569 -6.409 -9.786 1.00 53.81 88 TRP A O 1
ATOM 645 N N . ASP A 1 89 ? 5.919 -7.850 -10.289 1.00 57.91 89 ASP A N 1
ATOM 646 C CA . ASP A 1 89 ? 6.238 -8.827 -9.263 1.00 57.91 89 ASP A CA 1
ATOM 647 C C . ASP A 1 89 ? 6.371 -10.180 -9.960 1.00 57.91 89 ASP A C 1
ATOM 649 O O . ASP A 1 89 ? 5.377 -10.822 -10.293 1.00 57.91 89 ASP A O 1
ATOM 653 N N . HIS A 1 90 ? 7.606 -10.624 -10.170 1.00 65.31 90 HIS A N 1
ATOM 654 C CA . HIS A 1 90 ? 7.907 -11.997 -10.558 1.00 65.31 90 HIS A CA 1
ATOM 655 C C . HIS A 1 90 ? 8.572 -12.750 -9.412 1.00 65.31 90 HIS A C 1
ATOM 657 O O . HIS A 1 90 ? 9.095 -12.175 -8.451 1.00 65.31 90 HIS A O 1
ATOM 663 N N . GLY A 1 91 ? 8.549 -14.077 -9.512 1.00 73.62 91 GLY A N 1
ATOM 664 C CA . GLY A 1 91 ? 9.304 -14.932 -8.607 1.00 73.62 91 GLY A CA 1
ATOM 665 C C . GLY A 1 91 ? 8.851 -14.828 -7.136 1.00 73.62 91 GLY A C 1
ATOM 666 O O . GLY A 1 91 ? 7.651 -14.942 -6.845 1.00 73.62 91 GLY A O 1
ATOM 667 N N . PRO A 1 92 ? 9.785 -14.691 -6.173 1.00 74.50 92 PRO A N 1
ATOM 668 C CA . PRO A 1 92 ? 9.458 -14.757 -4.748 1.00 74.50 92 PRO A CA 1
ATOM 669 C C . PRO A 1 92 ? 8.518 -13.649 -4.261 1.00 74.50 92 PRO A C 1
ATOM 671 O O . PRO A 1 92 ? 7.604 -13.936 -3.489 1.00 74.50 92 PRO A O 1
ATOM 674 N N . VAL A 1 93 ? 8.689 -12.408 -4.728 1.00 72.75 93 VAL A N 1
ATOM 675 C CA . VAL A 1 93 ? 7.864 -11.270 -4.278 1.00 72.75 93 VAL A CA 1
ATOM 676 C C . VAL A 1 93 ? 6.415 -11.445 -4.709 1.00 72.75 93 VAL A C 1
ATOM 678 O O . VAL A 1 93 ? 5.521 -11.354 -3.872 1.00 72.75 93 VAL A O 1
ATOM 681 N N . ALA A 1 94 ? 6.185 -11.842 -5.961 1.00 77.81 94 ALA A N 1
ATOM 682 C CA . ALA A 1 94 ? 4.854 -12.164 -6.476 1.00 77.81 94 ALA A CA 1
ATOM 683 C C . ALA A 1 94 ? 4.137 -13.217 -5.630 1.00 77.81 94 ALA A C 1
ATOM 685 O O . ALA A 1 94 ? 2.937 -13.127 -5.368 1.00 77.81 94 ALA A O 1
ATOM 686 N N . SER A 1 95 ? 4.893 -14.219 -5.181 1.00 81.50 95 SER A N 1
ATOM 687 C CA . SER A 1 95 ? 4.378 -15.321 -4.372 1.00 81.50 95 SER A CA 1
ATOM 688 C C . SER A 1 95 ? 4.011 -14.843 -2.963 1.00 81.50 95 SER A C 1
ATOM 690 O O . SER A 1 95 ? 2.922 -15.147 -2.477 1.00 81.50 95 SER A O 1
ATOM 692 N N . ILE A 1 96 ? 4.865 -14.028 -2.336 1.00 78.62 96 ILE A N 1
ATOM 693 C CA . ILE A 1 96 ? 4.605 -13.425 -1.019 1.00 78.62 96 ILE A CA 1
ATOM 694 C C . ILE A 1 96 ? 3.389 -12.489 -1.085 1.00 78.62 96 ILE A C 1
ATOM 696 O O . ILE A 1 96 ? 2.467 -12.628 -0.276 1.00 78.62 96 ILE A O 1
ATOM 700 N N . SER A 1 97 ? 3.345 -11.594 -2.076 1.00 79.81 97 SER A N 1
ATOM 701 C CA . SER A 1 97 ? 2.218 -10.689 -2.322 1.00 79.81 97 SER A CA 1
ATOM 702 C C . SER A 1 97 ? 0.922 -11.470 -2.547 1.00 79.81 97 SER A C 1
ATOM 704 O O . SER A 1 97 ? -0.097 -11.160 -1.932 1.00 79.81 97 SER A O 1
ATOM 706 N N . SER A 1 98 ? 0.958 -12.544 -3.344 1.00 84.88 98 SER A N 1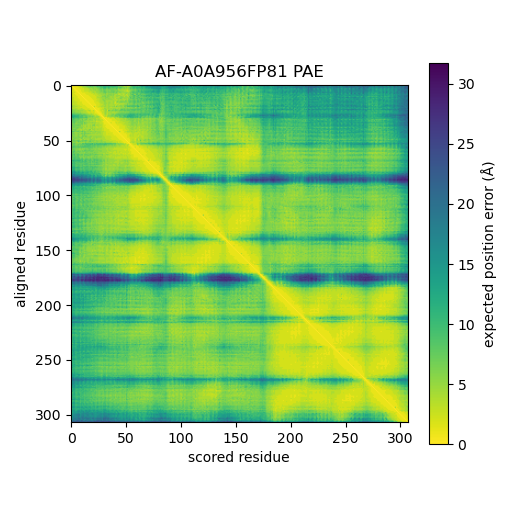
ATOM 707 C CA . SER A 1 98 ? -0.214 -13.391 -3.607 1.00 84.88 98 SER A CA 1
ATOM 708 C C . SER A 1 98 ? -0.739 -14.068 -2.341 1.00 84.88 98 SER A C 1
ATOM 710 O O . SER A 1 98 ? -1.945 -14.069 -2.098 1.00 84.88 98 SER A O 1
ATOM 712 N N . ILE A 1 99 ? 0.147 -14.594 -1.492 1.00 85.12 99 ILE A N 1
ATOM 713 C CA . ILE A 1 99 ? -0.242 -15.193 -0.208 1.00 85.12 99 ILE A CA 1
ATOM 714 C C . ILE A 1 99 ? -0.870 -14.135 0.706 1.00 85.12 99 ILE A C 1
ATOM 716 O O . ILE A 1 99 ? -1.948 -14.362 1.262 1.00 85.12 99 ILE A O 1
ATOM 720 N N . ALA A 1 100 ? -0.243 -12.962 0.833 1.00 84.62 100 ALA A N 1
ATOM 721 C CA . ALA A 1 100 ? -0.766 -11.861 1.642 1.00 84.62 100 ALA A CA 1
ATOM 722 C C . ALA A 1 100 ? -2.151 -11.401 1.155 1.00 84.62 100 ALA A C 1
ATOM 724 O O . ALA A 1 100 ? -3.055 -11.159 1.964 1.00 84.62 100 ALA A O 1
ATOM 725 N N . VAL A 1 101 ? -2.346 -11.346 -0.163 1.00 88.69 101 VAL A N 1
ATOM 726 C CA . VAL A 1 101 ? -3.633 -11.053 -0.795 1.00 88.69 101 VAL A CA 1
ATOM 727 C C . VAL A 1 101 ? -4.670 -12.122 -0.460 1.00 88.69 101 VAL A C 1
ATOM 729 O O . VAL A 1 101 ? -5.755 -11.773 -0.003 1.00 88.69 101 VAL A O 1
ATOM 732 N N . VAL A 1 102 ? -4.357 -13.412 -0.615 1.00 89.62 102 VAL A N 1
ATOM 733 C CA . VAL A 1 102 ? -5.296 -14.504 -0.297 1.00 89.62 102 VAL A CA 1
ATOM 734 C C . VAL A 1 102 ? -5.705 -14.461 1.176 1.00 89.62 102 VAL A C 1
ATOM 736 O O . VAL A 1 102 ? -6.896 -14.530 1.488 1.00 89.62 102 VAL A O 1
ATOM 739 N N . ILE A 1 103 ? -4.748 -14.264 2.087 1.00 89.25 103 ILE A N 1
ATOM 740 C CA . ILE A 1 103 ? -5.017 -14.101 3.524 1.00 89.25 103 ILE A CA 1
ATOM 741 C C . ILE A 1 103 ? -5.947 -12.904 3.762 1.00 89.25 103 ILE A C 1
ATOM 743 O O . ILE A 1 103 ? -6.926 -13.014 4.506 1.00 89.25 103 ILE A O 1
ATOM 747 N N . THR A 1 104 ? -5.682 -11.779 3.097 1.00 88.81 104 THR A N 1
ATOM 748 C CA . THR A 1 104 ? -6.515 -10.574 3.175 1.00 88.81 104 THR A CA 1
ATOM 749 C C . THR A 1 104 ? -7.933 -10.846 2.678 1.00 88.81 104 THR A C 1
ATOM 751 O O . THR A 1 104 ? -8.890 -10.501 3.364 1.00 88.81 104 THR A O 1
ATOM 754 N N . VAL A 1 105 ? -8.102 -11.523 1.543 1.00 92.00 105 VAL A N 1
ATOM 755 C CA . VAL A 1 105 ? -9.416 -11.868 0.973 1.00 92.00 105 VAL A CA 1
ATOM 756 C C . VAL A 1 105 ? -10.206 -12.781 1.912 1.00 92.00 105 VAL A C 1
ATOM 758 O O . VAL A 1 105 ? -11.355 -12.479 2.242 1.00 92.00 105 VAL A O 1
ATOM 761 N N . VAL A 1 106 ? -9.581 -13.844 2.428 1.00 91.50 106 VAL A N 1
ATOM 762 C CA . VAL A 1 106 ? -10.206 -14.740 3.417 1.00 91.50 106 VAL A CA 1
ATOM 763 C C . VAL A 1 106 ? -10.616 -13.961 4.667 1.00 91.50 106 VAL A C 1
ATOM 765 O O . VAL A 1 106 ? -11.717 -14.146 5.193 1.00 91.50 106 VAL A O 1
ATOM 768 N N . GLY A 1 107 ? -9.757 -13.061 5.142 1.00 88.50 107 GLY A N 1
ATOM 769 C CA . GLY A 1 107 ? -10.057 -12.189 6.269 1.00 88.50 107 GLY A CA 1
ATOM 770 C C . GLY A 1 107 ? -11.212 -11.219 5.989 1.00 88.50 107 GLY A C 1
ATOM 771 O O . GLY A 1 107 ? -12.061 -11.036 6.863 1.00 88.50 107 GLY A O 1
ATOM 772 N N . LEU A 1 108 ? -11.299 -10.653 4.779 1.00 90.00 108 LEU A N 1
ATOM 773 C CA . LEU A 1 108 ? -12.397 -9.781 4.349 1.00 90.00 108 LEU A CA 1
ATOM 774 C C . LEU A 1 108 ? -13.731 -10.533 4.318 1.00 90.00 108 LEU A C 1
ATOM 776 O O . LEU A 1 108 ? -14.724 -10.033 4.849 1.00 90.00 108 LEU A O 1
ATOM 780 N N . TRP A 1 109 ? -13.755 -11.754 3.776 1.00 89.44 109 TRP A N 1
ATOM 781 C CA . TRP A 1 109 ? -14.949 -12.609 3.776 1.00 89.44 109 TRP A CA 1
ATOM 782 C C . TRP A 1 109 ? -15.374 -13.021 5.184 1.00 89.44 109 TRP A C 1
ATOM 784 O O . TRP A 1 109 ? -16.563 -13.038 5.496 1.00 89.44 109 TRP A O 1
ATOM 794 N N . ARG A 1 110 ? -14.404 -13.258 6.072 1.00 88.88 110 ARG A N 1
ATOM 795 C CA . ARG A 1 110 ? -14.638 -13.490 7.506 1.00 88.88 110 ARG A CA 1
ATOM 796 C C . ARG A 1 110 ? -14.902 -12.203 8.299 1.00 88.88 110 ARG A C 1
ATOM 798 O O . ARG A 1 110 ? -14.965 -12.265 9.526 1.00 88.88 110 ARG A O 1
ATOM 805 N N . ARG A 1 111 ? -15.025 -11.052 7.624 1.00 86.38 111 ARG A N 1
ATOM 806 C CA . ARG A 1 111 ? -15.261 -9.716 8.202 1.00 86.38 111 ARG A CA 1
ATOM 807 C C . ARG A 1 111 ? -14.293 -9.346 9.326 1.00 86.38 111 ARG A C 1
ATOM 809 O O . ARG A 1 111 ? -14.666 -8.708 10.305 1.00 86.38 111 ARG A O 1
ATOM 816 N N . ARG A 1 112 ? -13.032 -9.754 9.199 1.00 85.12 112 ARG A N 1
ATOM 817 C CA . ARG A 1 112 ? -11.991 -9.450 10.181 1.00 85.12 112 ARG A CA 1
ATOM 818 C C . ARG A 1 112 ? -11.458 -8.041 9.969 1.00 85.12 112 ARG A C 1
ATOM 820 O O . ARG A 1 112 ? -11.038 -7.695 8.865 1.00 85.12 112 ARG A O 1
ATOM 827 N N . ILE A 1 113 ? -11.408 -7.246 11.034 1.00 83.38 113 ILE A N 1
ATOM 828 C CA . ILE A 1 113 ? -10.974 -5.849 10.950 1.00 83.38 113 ILE A CA 1
ATOM 829 C C . ILE A 1 113 ? -9.537 -5.701 10.434 1.00 83.38 113 ILE A C 1
ATOM 831 O O . ILE A 1 113 ? -9.271 -4.833 9.606 1.00 83.38 113 ILE A O 1
ATOM 835 N N . TRP A 1 114 ? -8.619 -6.585 10.843 1.00 82.19 114 TRP A N 1
ATOM 836 C CA . TRP A 1 114 ? -7.232 -6.577 10.362 1.00 82.19 114 TRP A CA 1
ATOM 837 C C . TRP A 1 114 ? -7.148 -6.740 8.842 1.00 82.19 114 TRP A C 1
ATOM 839 O O . TRP A 1 114 ? -6.299 -6.123 8.211 1.00 82.19 114 TRP A O 1
ATOM 849 N N . ALA A 1 115 ? -8.057 -7.502 8.234 1.00 87.25 115 ALA A N 1
ATOM 850 C CA . ALA A 1 115 ? -8.053 -7.742 6.797 1.00 87.25 115 ALA A CA 1
ATOM 851 C C . ALA A 1 115 ? -8.471 -6.497 6.016 1.00 87.25 115 ALA A C 1
ATOM 853 O O . ALA A 1 115 ? -7.918 -6.199 4.964 1.00 87.25 115 ALA A O 1
ATOM 854 N N . ARG A 1 116 ? -9.389 -5.701 6.574 1.00 88.06 116 ARG A N 1
ATOM 855 C CA . ARG A 1 116 ? -9.701 -4.378 6.030 1.00 88.06 116 ARG A CA 1
ATOM 856 C C . ARG A 1 116 ? -8.476 -3.460 6.069 1.00 88.06 116 ARG A C 1
ATOM 858 O O . ARG A 1 116 ? -8.256 -2.729 5.109 1.00 88.06 116 ARG A O 1
ATOM 865 N N . TRP A 1 117 ? -7.679 -3.509 7.138 1.00 83.75 117 TRP A N 1
ATOM 866 C CA . TRP A 1 117 ? -6.447 -2.718 7.256 1.00 83.75 117 TRP A CA 1
ATOM 867 C C . TRP A 1 117 ? -5.378 -3.144 6.265 1.00 83.75 117 TRP A C 1
ATOM 869 O O . TRP A 1 117 ? -4.846 -2.288 5.565 1.00 83.75 117 TRP A O 1
ATOM 879 N N . LEU A 1 118 ? -5.112 -4.447 6.167 1.00 83.50 118 LEU A N 1
ATOM 880 C CA . LEU A 1 118 ? -4.175 -4.983 5.184 1.00 83.50 118 LEU A CA 1
ATOM 881 C C . LEU A 1 118 ? -4.622 -4.660 3.759 1.00 83.50 118 LEU A C 1
ATOM 883 O O . LEU A 1 118 ? -3.814 -4.194 2.965 1.00 83.50 118 LEU A O 1
ATOM 887 N N . GLY A 1 119 ? -5.912 -4.823 3.453 1.00 88.75 119 GLY A N 1
ATOM 888 C CA . GLY A 1 119 ? -6.465 -4.487 2.144 1.00 88.75 119 GLY A CA 1
ATOM 889 C C . GLY A 1 119 ? -6.339 -2.999 1.819 1.00 88.75 119 GLY A C 1
ATOM 890 O O . GLY A 1 119 ? -5.894 -2.655 0.729 1.00 88.75 119 GLY A O 1
ATOM 891 N N . LEU A 1 120 ? -6.665 -2.110 2.765 1.00 87.69 120 LEU A N 1
ATOM 892 C CA . LEU A 1 120 ? -6.495 -0.664 2.588 1.00 87.69 120 LEU A CA 1
ATOM 893 C C . LEU A 1 120 ? -5.024 -0.289 2.404 1.00 87.69 120 LEU A C 1
ATOM 895 O O . LEU A 1 120 ? -4.703 0.377 1.425 1.00 87.69 120 LEU A O 1
ATOM 899 N N . GLY A 1 121 ? -4.142 -0.740 3.298 1.00 82.31 121 GLY A N 1
ATOM 900 C CA . GLY A 1 121 ? -2.704 -0.485 3.214 1.00 82.31 121 GLY A CA 1
ATOM 901 C C . GLY A 1 121 ? -2.124 -0.983 1.893 1.00 82.31 121 GLY A C 1
ATOM 902 O O . GLY A 1 121 ? -1.583 -0.191 1.131 1.00 82.31 121 GLY A O 1
ATOM 903 N N . GLY A 1 122 ? -2.342 -2.255 1.555 1.00 84.38 122 GLY A N 1
ATOM 904 C CA . GLY A 1 122 ? -1.885 -2.840 0.294 1.00 84.38 122 GLY A CA 1
ATOM 905 C C . GLY A 1 122 ? -2.429 -2.109 -0.936 1.00 84.38 122 GLY A C 1
ATOM 906 O O . GLY A 1 122 ? -1.677 -1.831 -1.865 1.00 84.38 122 GLY A O 1
ATOM 907 N N . SER A 1 123 ? -3.705 -1.712 -0.929 1.00 87.31 123 SER A N 1
ATOM 908 C CA . SER A 1 123 ? -4.289 -0.943 -2.036 1.00 87.31 123 SER A CA 1
ATOM 909 C C . SER A 1 123 ? -3.711 0.470 -2.160 1.00 87.31 123 SER A C 1
ATOM 911 O O . SER A 1 123 ? -3.491 0.936 -3.271 1.00 87.31 123 SER A O 1
ATOM 913 N N . LEU A 1 124 ? -3.401 1.150 -1.053 1.00 84.56 124 LEU A N 1
ATOM 914 C CA . LEU A 1 124 ? -2.756 2.465 -1.086 1.00 84.56 124 LEU A CA 1
ATOM 915 C C . LEU A 1 124 ? -1.289 2.363 -1.520 1.00 84.56 124 LEU A C 1
ATOM 917 O O . LEU A 1 124 ? -0.831 3.208 -2.287 1.00 84.56 124 LEU A O 1
ATOM 921 N N . ALA A 1 125 ? -0.582 1.317 -1.083 1.00 81.81 125 ALA A N 1
ATOM 922 C CA . ALA A 1 125 ? 0.772 1.010 -1.533 1.00 81.81 125 ALA A CA 1
ATOM 923 C C . ALA A 1 125 ? 0.798 0.757 -3.047 1.00 81.81 125 ALA A C 1
ATOM 925 O O . ALA A 1 125 ? 1.543 1.411 -3.773 1.00 81.81 125 ALA A O 1
ATOM 926 N N . GLY A 1 126 ? -0.082 -0.123 -3.534 1.00 83.75 126 GLY A N 1
ATOM 927 C CA . GLY A 1 126 ? -0.209 -0.434 -4.956 1.00 83.75 126 GLY A CA 1
ATOM 928 C C . GLY A 1 126 ? -0.644 0.770 -5.792 1.00 83.75 126 GLY A C 1
ATOM 929 O O . GLY A 1 126 ? -0.101 0.980 -6.873 1.00 83.75 126 GLY A O 1
ATOM 930 N N . LEU A 1 127 ? -1.551 1.611 -5.279 1.00 85.88 127 LEU A N 1
ATOM 931 C CA . LEU A 1 127 ? -1.946 2.862 -5.932 1.00 85.88 127 LEU A CA 1
ATOM 932 C C . LEU A 1 127 ? -0.754 3.814 -6.058 1.00 85.88 127 LEU A C 1
ATOM 934 O O . LEU A 1 127 ? -0.460 4.266 -7.161 1.00 85.88 127 LEU A O 1
ATOM 938 N N . GLY A 1 128 ? -0.061 4.098 -4.951 1.00 82.94 128 GLY A N 1
ATOM 939 C CA . GLY A 1 128 ? 1.104 4.983 -4.946 1.00 82.94 128 GLY A CA 1
ATOM 940 C C . GLY A 1 128 ? 2.209 4.473 -5.868 1.00 82.94 128 GLY A C 1
ATOM 941 O O . GLY A 1 128 ? 2.712 5.229 -6.695 1.00 82.94 128 GLY A O 1
ATOM 942 N N . GLY A 1 129 ? 2.519 3.176 -5.795 1.00 82.12 129 GLY A N 1
ATOM 943 C CA . GLY A 1 129 ? 3.550 2.556 -6.627 1.00 82.12 129 GLY A CA 1
ATOM 944 C C . GLY A 1 129 ? 3.196 2.608 -8.104 1.00 82.12 129 GLY A C 1
ATOM 945 O O . GLY A 1 129 ? 4.011 3.008 -8.929 1.00 82.12 129 GLY A O 1
ATOM 946 N N . SER A 1 130 ? 1.948 2.294 -8.443 1.00 84.62 130 SER A N 1
ATOM 947 C CA . SER A 1 130 ? 1.483 2.321 -9.829 1.00 84.62 130 SER A CA 1
ATOM 948 C C . SER A 1 130 ? 1.438 3.738 -10.397 1.00 84.62 130 SER A C 1
ATOM 950 O O . SER A 1 130 ? 1.840 3.938 -11.536 1.00 84.62 130 SER A O 1
ATOM 952 N N . VAL A 1 131 ? 1.005 4.735 -9.618 1.00 85.25 131 VAL A N 1
ATOM 953 C CA . VAL A 1 131 ? 1.003 6.139 -10.063 1.00 85.25 131 VAL A CA 1
ATOM 954 C C . VAL A 1 131 ? 2.426 6.628 -10.303 1.00 85.25 131 VAL A C 1
ATOM 956 O O . VAL A 1 131 ? 2.691 7.188 -11.362 1.00 85.25 131 VAL A O 1
ATOM 959 N N . LEU A 1 132 ? 3.345 6.394 -9.363 1.00 83.81 132 LEU A N 1
ATOM 960 C CA . LEU A 1 132 ? 4.736 6.819 -9.516 1.00 83.81 132 LEU A CA 1
ATOM 961 C C . LEU A 1 132 ? 5.389 6.132 -10.716 1.00 83.81 132 LEU A C 1
ATOM 963 O O . LEU A 1 132 ? 5.915 6.815 -11.587 1.00 83.81 132 LEU A O 1
ATOM 967 N N . ASN A 1 133 ? 5.285 4.810 -10.842 1.00 82.50 133 ASN A N 1
ATOM 968 C CA . ASN A 1 133 ? 5.835 4.123 -12.011 1.00 82.50 133 ASN A CA 1
ATOM 969 C C . ASN A 1 133 ? 5.185 4.608 -13.322 1.00 82.50 133 ASN A C 1
ATOM 971 O O . ASN A 1 133 ? 5.879 4.843 -14.309 1.00 82.50 133 ASN A O 1
ATOM 975 N N . GLY A 1 134 ? 3.876 4.880 -13.310 1.00 81.12 134 GLY A N 1
ATOM 976 C CA . GLY A 1 134 ? 3.172 5.515 -14.423 1.00 81.12 134 GLY A CA 1
ATOM 977 C C . GLY A 1 134 ? 3.795 6.853 -14.828 1.00 81.12 134 GLY A C 1
ATOM 978 O O . GLY A 1 134 ? 4.098 7.039 -16.006 1.00 81.12 134 GLY A O 1
ATOM 979 N N . LEU A 1 135 ? 4.066 7.743 -13.865 1.00 82.88 135 LEU A N 1
ATOM 980 C CA . LEU A 1 135 ? 4.731 9.031 -14.110 1.00 82.88 135 LEU A CA 1
ATOM 981 C C . LEU A 1 135 ? 6.120 8.860 -14.743 1.00 82.88 135 LEU A C 1
ATOM 983 O O . LEU A 1 135 ? 6.441 9.574 -15.690 1.00 82.88 135 LEU A O 1
ATOM 987 N N . GLY A 1 136 ? 6.907 7.886 -14.277 1.00 78.94 136 GLY A N 1
ATOM 988 C CA . GLY A 1 136 ? 8.235 7.589 -14.831 1.00 78.94 136 GLY A CA 1
ATOM 989 C C . GLY A 1 136 ? 8.208 7.110 -16.289 1.00 78.94 136 GLY A C 1
ATOM 990 O O . GLY A 1 136 ? 9.185 7.274 -17.012 1.00 78.94 136 GLY A O 1
ATOM 991 N N . THR A 1 137 ? 7.076 6.570 -16.749 1.00 79.62 137 THR A N 1
ATOM 992 C CA . THR A 1 137 ? 6.902 6.087 -18.132 1.00 79.62 137 THR A CA 1
ATOM 993 C C . THR A 1 137 ? 6.230 7.098 -19.070 1.00 79.62 137 THR A C 1
ATOM 995 O O . THR A 1 137 ? 6.123 6.835 -20.265 1.00 79.62 137 THR A O 1
ATOM 998 N N . LEU A 1 138 ? 5.812 8.271 -18.575 1.00 78.44 138 LEU A N 1
ATOM 999 C CA . LEU A 1 138 ? 5.196 9.323 -19.399 1.00 78.44 138 LEU A CA 1
ATOM 1000 C C . LEU A 1 138 ? 6.038 9.798 -20.599 1.00 78.44 138 LEU A C 1
ATOM 1002 O O . LEU A 1 138 ? 5.427 10.133 -21.612 1.00 78.44 138 LEU A O 1
ATOM 1006 N N . PRO A 1 139 ? 7.386 9.842 -20.546 1.00 78.19 139 PRO A N 1
ATOM 1007 C CA . PRO A 1 139 ? 8.193 10.264 -21.694 1.00 78.19 139 PRO A CA 1
ATOM 1008 C C . PRO A 1 139 ? 8.141 9.303 -22.892 1.00 78.19 139 PRO A C 1
ATOM 1010 O O . PRO A 1 139 ? 8.449 9.705 -24.010 1.00 78.19 139 PRO A O 1
ATOM 1013 N N . SER A 1 140 ? 7.758 8.041 -22.675 1.00 75.06 140 SER A N 1
ATOM 1014 C CA . SER A 1 140 ? 7.591 7.037 -23.731 1.00 75.06 140 SER A CA 1
ATOM 1015 C C . SER A 1 140 ? 6.341 6.199 -23.439 1.00 75.06 140 SER A C 1
ATOM 1017 O O . SER A 1 140 ? 6.437 5.062 -22.966 1.00 75.06 140 SER A O 1
ATOM 1019 N N . PRO A 1 141 ? 5.145 6.783 -23.644 1.00 73.31 141 PRO A N 1
ATOM 1020 C CA . PRO A 1 141 ? 3.901 6.140 -23.273 1.00 73.31 141 PRO A CA 1
ATOM 1021 C C . PRO A 1 141 ? 3.669 4.913 -24.152 1.00 73.31 141 PRO A C 1
ATOM 1023 O O . PRO A 1 141 ? 3.730 4.976 -25.379 1.00 73.31 141 PRO A O 1
ATOM 1026 N N . GLY A 1 142 ? 3.381 3.788 -23.509 1.00 73.69 142 GLY A N 1
ATOM 1027 C CA . GLY A 1 142 ? 3.173 2.516 -24.190 1.00 73.69 142 GLY A CA 1
ATOM 1028 C C . GLY A 1 142 ? 2.468 1.502 -23.301 1.00 73.69 142 GLY A C 1
ATOM 1029 O O . GLY A 1 142 ? 1.764 1.852 -22.350 1.00 73.69 142 GLY A O 1
ATOM 1030 N N . GLN A 1 143 ? 2.674 0.220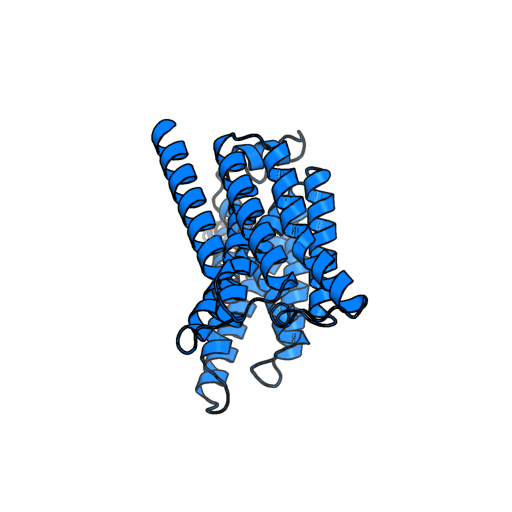 -23.595 1.00 70.00 143 GLN A N 1
ATOM 1031 C CA . GLN A 1 143 ? 2.027 -0.881 -22.878 1.00 70.00 143 GLN A CA 1
ATOM 1032 C C . GLN A 1 143 ? 2.300 -0.855 -21.359 1.00 70.00 143 GLN A C 1
ATOM 1034 O O . GLN A 1 143 ? 1.401 -1.138 -20.568 1.00 70.00 143 GLN A O 1
ATOM 1039 N N . LEU A 1 144 ? 3.506 -0.450 -20.941 1.00 75.38 144 LEU A N 1
ATOM 1040 C CA . LEU A 1 144 ? 3.890 -0.343 -19.526 1.00 75.38 144 LEU A CA 1
ATOM 1041 C C . LEU A 1 144 ? 3.122 0.767 -18.793 1.00 75.38 144 LEU A C 1
ATOM 1043 O O . LEU A 1 144 ? 2.536 0.518 -17.740 1.00 75.38 144 LEU A O 1
ATOM 1047 N N . SER A 1 145 ? 3.043 1.966 -19.379 1.00 77.56 145 SER A N 1
ATOM 1048 C CA . SER A 1 145 ? 2.272 3.092 -18.830 1.00 77.56 145 SER A CA 1
ATOM 1049 C C . SER A 1 145 ? 0.800 2.737 -18.647 1.00 77.56 145 SER A C 1
ATOM 1051 O O . SER A 1 145 ? 0.181 3.110 -17.649 1.00 77.56 145 SER A O 1
ATOM 1053 N N . TRP A 1 146 ? 0.239 1.970 -19.585 1.00 76.56 146 TRP A N 1
ATOM 1054 C CA . TRP A 1 146 ? -1.133 1.490 -19.470 1.00 76.56 146 TRP A CA 1
ATOM 1055 C C . TRP A 1 146 ? -1.313 0.461 -18.349 1.00 76.56 146 TRP A C 1
ATOM 1057 O O . TRP A 1 146 ? -2.283 0.541 -17.591 1.00 76.56 146 TRP A O 1
ATOM 1067 N N . GLY A 1 147 ? -0.371 -0.477 -18.205 1.00 77.19 147 GLY A N 1
ATOM 1068 C CA . GLY A 1 147 ? -0.357 -1.430 -17.094 1.00 77.19 147 GLY A CA 1
ATOM 1069 C C . GLY A 1 147 ? -0.390 -0.721 -15.736 1.00 77.19 147 GLY A C 1
ATOM 1070 O O . GLY A 1 147 ? -1.205 -1.063 -14.878 1.00 77.19 147 GLY A O 1
ATOM 1071 N N . HIS A 1 148 ? 0.405 0.341 -15.580 1.00 80.25 148 HIS A N 1
ATOM 1072 C CA . HIS A 1 148 ? 0.385 1.197 -14.392 1.00 80.25 148 HIS A CA 1
ATOM 1073 C C . HIS A 1 148 ? -0.932 1.922 -14.175 1.00 80.25 148 HIS A C 1
ATOM 1075 O O . HIS A 1 148 ? -1.427 1.954 -13.051 1.00 80.25 148 HIS A O 1
ATOM 1081 N N . ALA A 1 149 ? -1.520 2.481 -15.230 1.00 79.25 149 ALA A N 1
ATOM 1082 C CA . ALA A 1 149 ? -2.815 3.139 -15.129 1.00 79.25 149 ALA A CA 1
ATOM 1083 C C . ALA A 1 149 ? -3.908 2.156 -1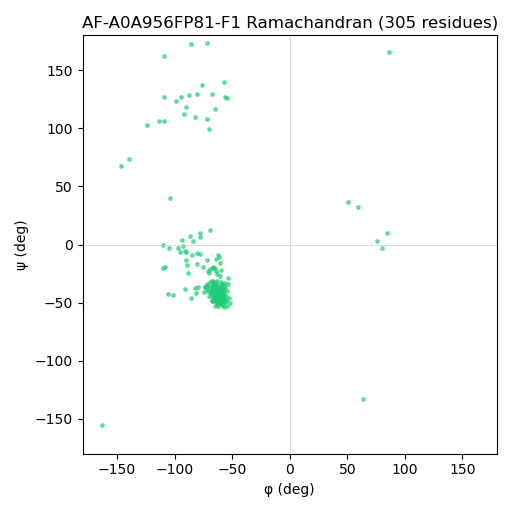4.671 1.00 79.25 149 ALA A C 1
ATOM 1085 O O . ALA A 1 149 ? -4.697 2.482 -13.782 1.00 79.25 149 ALA A O 1
ATOM 1086 N N . CYS A 1 150 ? -3.913 0.931 -15.206 1.00 78.00 150 CYS A N 1
ATOM 1087 C CA . CYS A 1 150 ? -4.844 -0.123 -14.797 1.00 78.00 150 CYS A CA 1
ATOM 1088 C C . CYS A 1 150 ? -4.631 -0.550 -13.343 1.00 78.00 150 CYS A C 1
ATOM 1090 O O . CYS A 1 150 ? -5.598 -0.651 -12.585 1.00 78.00 150 CYS A O 1
ATOM 1092 N N . ALA A 1 151 ? -3.379 -0.774 -12.940 1.00 80.38 151 ALA A N 1
ATOM 1093 C CA . ALA A 1 151 ? -3.043 -1.140 -11.569 1.00 80.38 151 ALA A CA 1
ATOM 1094 C C . ALA A 1 151 ? -3.427 -0.022 -10.585 1.00 80.38 151 ALA A C 1
ATOM 1096 O O . ALA A 1 151 ? -4.089 -0.288 -9.582 1.00 80.38 151 ALA A O 1
ATOM 1097 N N . ALA A 1 152 ? -3.127 1.239 -10.914 1.00 83.62 152 ALA A N 1
ATOM 1098 C CA . ALA A 1 152 ? -3.538 2.402 -10.134 1.00 83.62 152 ALA A CA 1
ATOM 1099 C C . ALA A 1 152 ? -5.066 2.482 -10.006 1.00 83.62 152 ALA A C 1
ATOM 1101 O O . ALA A 1 152 ? -5.580 2.650 -8.900 1.00 83.62 152 ALA A O 1
ATOM 1102 N N . ALA A 1 153 ? -5.804 2.302 -11.105 1.00 81.81 153 ALA A N 1
ATOM 1103 C CA . ALA A 1 153 ? -7.265 2.306 -11.089 1.00 81.81 153 ALA A CA 1
ATOM 1104 C C . ALA A 1 153 ? -7.838 1.175 -10.218 1.00 81.81 153 ALA A C 1
ATOM 1106 O O . ALA A 1 153 ? -8.693 1.431 -9.367 1.00 81.81 153 ALA A O 1
ATOM 1107 N N . GLY A 1 154 ? -7.331 -0.054 -10.362 1.00 82.69 154 GLY A N 1
ATOM 1108 C CA . GLY A 1 154 ? -7.757 -1.207 -9.565 1.00 82.69 154 GLY A CA 1
ATOM 1109 C C . GLY A 1 154 ? -7.463 -1.035 -8.072 1.00 82.69 154 GLY A C 1
ATOM 1110 O O . GLY A 1 154 ? -8.347 -1.220 -7.231 1.00 82.69 154 GLY A O 1
ATOM 1111 N N . CYS A 1 155 ? -6.251 -0.599 -7.729 1.00 85.94 155 CYS A N 1
ATOM 1112 C CA . CYS A 1 155 ? -5.859 -0.287 -6.358 1.00 85.94 155 CYS A CA 1
ATOM 1113 C C . CYS A 1 155 ? -6.694 0.860 -5.766 1.00 85.94 155 CYS A C 1
ATOM 1115 O O . CYS A 1 155 ? -7.186 0.751 -4.641 1.00 85.94 155 CYS A O 1
ATOM 1117 N N . GLY A 1 156 ? -6.939 1.923 -6.536 1.00 85.06 156 GLY A N 1
ATOM 1118 C CA . GLY A 1 156 ? -7.831 3.014 -6.148 1.00 85.06 156 GLY A CA 1
ATOM 1119 C C . GLY A 1 156 ? -9.264 2.536 -5.897 1.00 85.06 156 GLY A C 1
ATOM 1120 O O . GLY A 1 156 ? -9.868 2.896 -4.885 1.00 85.06 156 GLY A O 1
ATOM 1121 N N . ALA A 1 157 ? -9.793 1.660 -6.753 1.00 85.25 157 ALA A N 1
ATOM 1122 C CA . ALA A 1 157 ? -11.113 1.060 -6.585 1.00 85.25 157 ALA A CA 1
ATOM 1123 C C . ALA A 1 157 ? -11.204 0.219 -5.301 1.00 85.25 157 ALA A C 1
ATOM 1125 O O . ALA A 1 157 ? -12.172 0.360 -4.551 1.00 85.25 157 ALA A O 1
ATOM 1126 N N . ILE A 1 158 ? -10.190 -0.598 -4.995 1.00 88.69 158 ILE A N 1
ATOM 1127 C CA . ILE A 1 158 ? -10.123 -1.366 -3.740 1.00 88.69 158 ILE A CA 1
ATOM 1128 C C . ILE A 1 158 ? -10.086 -0.420 -2.529 1.00 88.69 158 ILE A C 1
ATOM 1130 O O . ILE A 1 158 ? -10.859 -0.605 -1.583 1.00 88.69 158 ILE A O 1
ATOM 1134 N N . ALA A 1 159 ? -9.259 0.629 -2.567 1.00 88.81 159 ALA A N 1
ATOM 1135 C CA . ALA A 1 159 ? -9.172 1.616 -1.491 1.00 88.81 159 ALA A CA 1
ATOM 1136 C C . ALA A 1 159 ? -10.527 2.311 -1.249 1.00 88.81 159 ALA A C 1
ATOM 1138 O O . ALA A 1 159 ? -10.996 2.433 -0.110 1.00 88.81 159 ALA A O 1
ATOM 1139 N N . LEU A 1 160 ? -11.215 2.707 -2.323 1.00 87.00 160 LEU A N 1
ATOM 1140 C CA . LEU A 1 160 ? -12.565 3.268 -2.261 1.00 87.00 160 LEU A CA 1
ATOM 1141 C C . LEU A 1 160 ? -13.579 2.256 -1.716 1.00 87.00 160 LEU A C 1
ATOM 1143 O O . LEU A 1 160 ? -14.410 2.603 -0.876 1.00 87.00 160 LEU A O 1
ATOM 1147 N N . LEU A 1 161 ? -13.507 0.993 -2.129 1.00 88.38 161 LEU A N 1
ATOM 1148 C CA . LEU A 1 161 ? -14.410 -0.055 -1.663 1.00 88.38 161 LEU A CA 1
ATOM 1149 C C . LEU A 1 161 ? -14.251 -0.372 -0.181 1.00 88.38 161 LEU A C 1
ATOM 1151 O O . LEU A 1 161 ? -15.266 -0.627 0.459 1.00 88.38 161 LEU A O 1
ATOM 1155 N N . LEU A 1 162 ? -13.034 -0.323 0.363 1.00 90.19 162 LEU A N 1
ATOM 1156 C CA . LEU A 1 162 ? -12.739 -0.650 1.763 1.00 90.19 162 LEU A CA 1
ATOM 1157 C C . LEU A 1 162 ? -12.824 0.559 2.716 1.00 90.19 162 LEU A C 1
ATOM 1159 O O . LEU A 1 162 ? -12.858 0.400 3.944 1.00 90.19 162 LEU A O 1
ATOM 1163 N N . SER A 1 163 ? -12.872 1.778 2.178 1.00 87.44 163 SER A N 1
ATOM 1164 C CA . SER A 1 163 ? -12.943 3.018 2.958 1.00 87.44 163 SER A CA 1
ATOM 1165 C C . SER A 1 163 ? -14.378 3.413 3.353 1.00 87.44 163 SER A C 1
ATOM 1167 O O . SER A 1 163 ? -15.375 2.818 2.942 1.00 87.44 163 SER A O 1
ATOM 1169 N N . GLY A 1 164 ? -14.500 4.443 4.191 1.00 82.75 164 GLY A N 1
ATOM 1170 C CA . GLY A 1 164 ? -15.787 5.008 4.603 1.00 82.75 164 GLY A CA 1
ATOM 1171 C C . GLY A 1 164 ? -16.449 4.323 5.805 1.00 82.75 164 GLY A C 1
ATOM 1172 O O . GLY A 1 164 ? -16.071 3.231 6.229 1.00 82.75 164 GLY A O 1
ATOM 1173 N N . ALA A 1 165 ? -17.452 5.009 6.362 1.00 80.06 165 ALA A N 1
ATOM 1174 C CA . ALA A 1 165 ? -18.100 4.628 7.617 1.00 80.06 165 ALA A CA 1
ATOM 1175 C C . ALA A 1 165 ? -18.838 3.285 7.530 1.00 80.06 165 ALA A C 1
ATOM 1177 O O . ALA A 1 165 ? -18.648 2.447 8.398 1.00 80.06 165 ALA A O 1
ATOM 1178 N N . SER A 1 166 ? -19.584 3.017 6.452 1.00 82.62 166 SER A N 1
ATOM 1179 C CA . SER A 1 166 ? -20.359 1.770 6.347 1.00 82.62 166 SER A CA 1
ATOM 1180 C C . SER A 1 166 ? -19.493 0.508 6.306 1.00 82.62 166 SER A C 1
ATOM 1182 O O . SER A 1 166 ? -19.872 -0.518 6.862 1.00 82.62 166 SER A O 1
ATOM 1184 N N . MET A 1 167 ? -18.310 0.580 5.689 1.00 85.38 167 MET A N 1
ATOM 1185 C CA . MET A 1 167 ? -17.339 -0.519 5.710 1.00 85.38 167 MET A CA 1
ATOM 1186 C C . MET A 1 167 ? -16.653 -0.645 7.053 1.00 85.38 167 MET A C 1
ATOM 1188 O O . MET A 1 167 ? -16.389 -1.749 7.505 1.00 85.38 167 MET A O 1
ATOM 1192 N N . ARG A 1 168 ? -16.368 0.478 7.705 1.00 81.88 168 ARG A N 1
ATOM 1193 C CA . ARG A 1 168 ? -15.849 0.462 9.064 1.00 81.88 168 ARG A CA 1
ATOM 1194 C C . ARG A 1 168 ? -16.831 -0.246 10.006 1.00 81.88 168 ARG A C 1
ATOM 1196 O O . ARG A 1 168 ? -16.455 -1.211 10.657 1.00 81.88 168 ARG A O 1
ATOM 1203 N N . ASP A 1 169 ? -18.096 0.163 9.998 1.00 80.75 169 ASP A N 1
ATOM 1204 C CA . ASP A 1 169 ? -19.125 -0.362 10.899 1.00 80.75 169 ASP A CA 1
ATOM 1205 C C . ASP A 1 169 ? -19.415 -1.852 10.646 1.00 80.75 169 ASP A C 1
ATOM 1207 O O . ASP A 1 169 ? -19.605 -2.616 11.590 1.00 80.75 169 ASP A O 1
ATOM 1211 N N . ALA A 1 170 ? -19.359 -2.300 9.387 1.00 82.62 170 ALA A N 1
ATOM 1212 C CA . ALA A 1 170 ? -19.541 -3.709 9.029 1.00 82.62 170 ALA A CA 1
ATOM 1213 C C . ALA A 1 170 ? -18.422 -4.644 9.531 1.00 82.62 170 ALA A 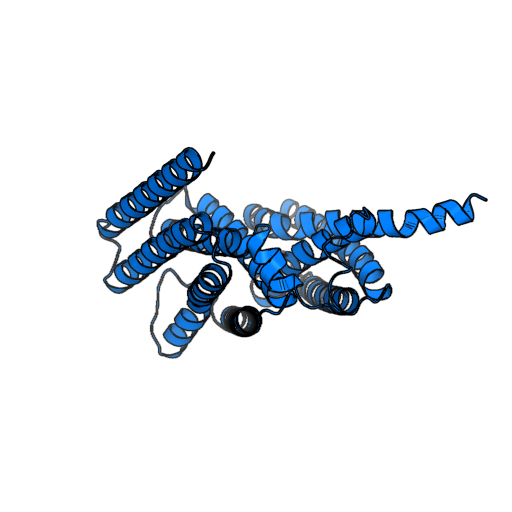C 1
ATOM 1215 O O . ALA A 1 170 ? -18.629 -5.857 9.582 1.00 82.62 170 ALA A O 1
ATOM 1216 N N . PHE A 1 171 ? -17.254 -4.092 9.872 1.00 78.88 171 PHE A N 1
ATOM 1217 C CA . PHE A 1 171 ? -16.082 -4.829 10.354 1.00 78.88 171 PHE A CA 1
ATOM 1218 C C . PHE A 1 171 ? -15.790 -4.573 11.844 1.00 78.88 171 PHE A C 1
ATOM 1220 O O . PHE A 1 171 ? -15.120 -5.384 12.470 1.00 78.88 171 PHE A O 1
ATOM 1227 N N . GLU A 1 172 ? -16.298 -3.475 12.417 1.00 70.69 172 GLU A N 1
ATOM 1228 C CA . GLU A 1 172 ? -16.151 -3.096 13.835 1.00 70.69 172 GLU A CA 1
ATOM 1229 C C . GLU A 1 172 ? -17.331 -3.529 14.721 1.00 70.69 172 GLU A C 1
ATOM 1231 O O . GLU A 1 172 ? -17.272 -3.368 15.936 1.00 70.69 172 GLU A O 1
ATOM 1236 N N . GLY A 1 173 ? -18.407 -4.075 14.145 1.00 56.75 173 GLY A N 1
ATOM 1237 C CA . GLY A 1 173 ? -19.641 -4.438 14.855 1.00 56.75 173 GLY A CA 1
ATOM 1238 C C . GLY A 1 173 ? -19.553 -5.623 15.830 1.00 56.75 173 GLY A C 1
ATOM 1239 O O . GLY A 1 173 ? -20.599 -6.110 16.251 1.00 56.75 173 GLY A O 1
ATOM 1240 N N . GLN A 1 174 ? -18.356 -6.109 16.180 1.00 56.72 174 GLN A N 1
ATOM 1241 C CA . GLN A 1 174 ? -18.203 -7.125 17.226 1.00 56.72 174 GLN A CA 1
ATOM 1242 C C . GLN A 1 174 ? -18.079 -6.455 18.611 1.00 56.72 174 GLN A C 1
ATOM 1244 O O . GLN A 1 174 ? -17.241 -5.562 18.765 1.00 56.72 174 GLN A O 1
ATOM 1249 N N . PRO A 1 175 ? -18.878 -6.870 19.618 1.00 52.72 175 PRO A N 1
ATOM 1250 C CA . PRO A 1 175 ? -18.965 -6.209 20.929 1.00 52.72 175 PRO A CA 1
ATOM 1251 C C . PRO A 1 175 ? -17.622 -6.000 21.654 1.00 52.72 17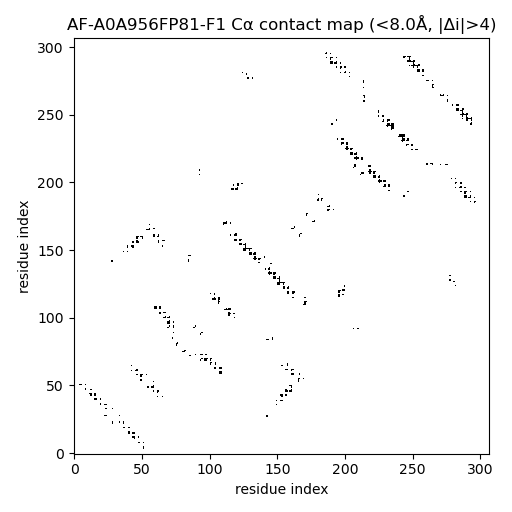5 PRO A C 1
ATOM 1253 O O . PRO A 1 175 ? -17.462 -5.004 22.355 1.00 52.72 175 PRO A O 1
ATOM 1256 N N . ASP A 1 176 ? -16.629 -6.864 21.419 1.00 53.47 176 ASP A N 1
ATOM 1257 C CA . ASP A 1 176 ? -15.340 -6.856 22.134 1.00 53.47 176 ASP A CA 1
ATOM 1258 C C . ASP A 1 176 ? -14.236 -5.986 21.477 1.00 53.47 176 ASP A C 1
ATOM 1260 O O . ASP A 1 176 ? -13.147 -5.781 22.037 1.00 53.47 176 ASP A O 1
ATOM 1264 N N . GLU A 1 177 ? -14.489 -5.429 20.285 1.00 53.59 177 GLU A N 1
ATOM 1265 C CA . GLU A 1 177 ? -13.489 -4.687 19.491 1.00 53.59 177 GLU A CA 1
ATOM 1266 C C . GLU A 1 177 ? -13.742 -3.167 19.405 1.00 53.59 177 GLU A C 1
ATOM 1268 O O . GLU A 1 177 ? -12.916 -2.430 18.857 1.00 53.59 177 GLU A O 1
ATOM 1273 N N . ALA A 1 178 ? -14.814 -2.665 20.028 1.00 48.59 178 ALA A N 1
ATOM 1274 C CA . ALA A 1 178 ? -15.308 -1.287 19.894 1.00 48.59 178 ALA A CA 1
ATOM 1275 C C . ALA A 1 178 ? -14.353 -0.158 20.366 1.00 48.59 178 ALA A C 1
ATOM 1277 O O . ALA A 1 178 ? -14.618 1.021 20.121 1.00 48.59 178 ALA A O 1
ATOM 1278 N N . GLY A 1 179 ? -13.231 -0.469 21.020 1.00 58.44 179 GLY A N 1
ATOM 1279 C CA . GLY A 1 179 ? -12.402 0.534 21.702 1.00 58.44 179 GLY A CA 1
ATOM 1280 C C . GLY A 1 179 ? -11.425 1.315 20.816 1.00 58.44 179 GLY A C 1
ATOM 1281 O O . GLY A 1 179 ? -11.215 2.509 21.031 1.00 58.44 179 GLY A O 1
ATOM 1282 N N . LEU A 1 180 ? -10.804 0.685 19.809 1.00 60.22 180 LEU A N 1
ATOM 1283 C CA . LEU A 1 180 ? -9.603 1.282 19.207 1.00 60.22 180 LEU A CA 1
ATOM 1284 C C . LEU A 1 180 ? -9.884 2.242 18.056 1.00 60.22 180 LEU A C 1
ATOM 1286 O O . LEU A 1 180 ? -9.052 3.110 17.842 1.00 60.22 180 LEU A O 1
ATOM 1290 N N . TRP A 1 181 ? -11.013 2.142 17.343 1.00 58.94 181 TRP A N 1
ATOM 1291 C CA . TRP A 1 181 ? -11.282 2.909 16.107 1.00 58.94 181 TRP A CA 1
ATOM 1292 C C . TRP A 1 181 ? -12.324 4.021 16.226 1.00 58.94 181 TRP A C 1
ATOM 1294 O O . TRP A 1 181 ? -12.318 4.979 15.446 1.00 58.94 181 TRP A O 1
ATOM 1304 N N . ARG A 1 182 ? -13.155 3.953 17.262 1.00 65.94 182 ARG A N 1
ATOM 1305 C CA . ARG A 1 182 ? -14.072 5.035 17.632 1.00 65.94 182 ARG A CA 1
ATOM 1306 C C . ARG A 1 182 ? -13.453 6.031 18.601 1.00 65.94 182 ARG A C 1
ATOM 1308 O O . ARG A 1 182 ? -13.937 7.151 18.691 1.00 65.94 182 ARG A O 1
ATOM 1315 N N . SER A 1 183 ? -12.360 5.653 19.267 1.00 71.75 183 SER A N 1
ATOM 1316 C CA . SER A 1 183 ? -11.675 6.543 20.200 1.00 71.75 183 SER A CA 1
ATOM 1317 C C . SER A 1 183 ? -11.273 7.862 19.527 1.00 71.75 183 SER A C 1
ATOM 1319 O O . SER A 1 183 ? -10.645 7.882 18.463 1.00 71.75 183 SER A O 1
ATOM 1321 N N . SER A 1 184 ? -11.664 8.972 20.137 1.00 78.62 184 SER A N 1
ATOM 1322 C CA . SER A 1 184 ? -11.252 10.312 19.728 1.00 78.62 184 SER A CA 1
ATOM 1323 C C . SER A 1 184 ? -9.857 10.670 20.245 1.00 78.62 184 SER A C 1
ATOM 1325 O O . SER A 1 184 ? -9.313 11.686 19.801 1.00 78.62 184 SER A O 1
ATOM 1327 N N . ASP A 1 185 ? -9.269 9.827 21.104 1.00 82.44 185 ASP A N 1
ATOM 1328 C CA . ASP A 1 185 ? -7.961 10.033 21.721 1.00 82.44 185 ASP A CA 1
ATOM 1329 C C . ASP A 1 185 ? -6.878 10.284 20.648 1.00 82.44 185 ASP A C 1
ATOM 1331 O O . ASP A 1 185 ? -6.740 9.496 19.701 1.00 82.44 185 ASP A O 1
ATOM 1335 N N . PRO A 1 186 ? -6.114 11.387 20.755 1.00 79.69 186 PRO A N 1
ATOM 1336 C CA . PRO A 1 186 ? -5.095 11.755 19.775 1.00 79.69 186 PRO A CA 1
ATOM 1337 C C . PRO A 1 186 ? -3.950 10.735 19.659 1.00 79.69 186 PRO A C 1
ATOM 1339 O O . PRO A 1 186 ? -3.413 10.555 18.561 1.00 79.69 186 PRO A O 1
ATOM 1342 N N . VAL A 1 187 ? -3.591 10.041 20.742 1.00 81.69 187 VAL A N 1
ATOM 1343 C CA . VAL A 1 187 ? -2.570 8.982 20.748 1.00 81.69 187 VAL A CA 1
ATOM 1344 C C . VAL A 1 187 ? -3.071 7.791 19.945 1.00 81.69 187 VAL A C 1
ATOM 1346 O O . VAL A 1 187 ? -2.388 7.318 19.036 1.00 81.69 187 VAL A O 1
ATOM 1349 N N . ILE A 1 188 ? -4.302 7.354 20.218 1.00 82.12 188 ILE A N 1
ATOM 1350 C CA . ILE A 1 188 ? -4.916 6.239 19.493 1.00 82.12 188 ILE A CA 1
ATOM 1351 C C . ILE A 1 188 ? -5.089 6.604 18.015 1.00 82.12 188 ILE A C 1
ATOM 1353 O O . ILE A 1 188 ? -4.812 5.786 17.140 1.00 82.12 188 ILE A O 1
ATOM 1357 N N . ARG A 1 189 ? -5.483 7.845 17.709 1.00 82.81 189 ARG A N 1
ATOM 1358 C CA . ARG A 1 189 ? -5.592 8.331 16.328 1.00 82.81 189 ARG A CA 1
ATOM 1359 C C . ARG A 1 189 ? -4.262 8.280 15.580 1.00 82.81 189 ARG A C 1
ATOM 1361 O O . ARG A 1 189 ? -4.246 7.871 14.423 1.00 82.81 189 ARG A O 1
ATOM 1368 N N . SER A 1 190 ? -3.174 8.677 16.230 1.00 83.88 190 SER A N 1
ATOM 1369 C CA . SER A 1 190 ? -1.834 8.643 15.634 1.00 83.88 190 SER A CA 1
ATOM 1370 C C . SER A 1 190 ? -1.372 7.201 15.417 1.00 83.88 190 SER A C 1
ATOM 1372 O O . SER A 1 190 ? -0.959 6.850 14.314 1.00 83.88 190 SER A O 1
ATOM 1374 N N . LEU A 1 191 ? -1.582 6.332 16.414 1.00 84.88 191 LEU A N 1
ATOM 1375 C CA . LEU A 1 191 ? -1.239 4.911 16.341 1.00 84.88 191 LEU A CA 1
ATOM 1376 C C . LEU A 1 191 ? -1.944 4.193 15.185 1.00 84.88 191 LEU A C 1
ATOM 1378 O O . LEU A 1 191 ? -1.336 3.379 14.498 1.00 84.88 191 LEU A O 1
ATOM 1382 N N . ARG A 1 192 ? -3.215 4.510 14.930 1.00 84.38 192 ARG A N 1
ATOM 1383 C CA . ARG A 1 192 ? -3.962 3.979 13.779 1.00 84.38 192 ARG A CA 1
ATOM 1384 C C . ARG A 1 192 ? -3.269 4.274 12.457 1.00 84.38 192 ARG A C 1
ATOM 1386 O O . ARG A 1 192 ? -3.101 3.376 11.640 1.00 84.38 192 ARG A O 1
ATOM 1393 N N . TRP A 1 193 ? -2.891 5.533 12.251 1.00 85.31 193 TRP A N 1
ATOM 1394 C CA . TRP A 1 193 ? -2.207 5.935 11.032 1.00 85.31 193 TRP A CA 1
ATOM 1395 C C . TRP A 1 193 ? -0.812 5.328 10.959 1.00 85.31 193 TRP A C 1
ATOM 1397 O O . TRP A 1 193 ? -0.443 4.877 9.883 1.00 85.31 193 TRP A O 1
ATOM 1407 N N . ALA A 1 194 ? -0.094 5.223 12.084 1.00 87.06 194 ALA A N 1
ATOM 1408 C CA . ALA A 1 194 ? 1.205 4.556 12.139 1.00 87.06 194 ALA A CA 1
ATOM 1409 C C . ALA A 1 194 ? 1.095 3.090 11.710 1.00 87.06 194 ALA A C 1
ATOM 1411 O O . ALA A 1 194 ? 1.910 2.619 10.927 1.00 87.06 194 ALA A O 1
ATOM 1412 N N . LEU A 1 195 ? 0.054 2.377 12.151 1.00 85.38 195 LEU A N 1
ATOM 1413 C CA . LEU A 1 195 ? -0.198 1.002 11.718 1.00 85.38 195 LEU A CA 1
ATOM 1414 C C . LEU A 1 195 ? -0.476 0.926 10.214 1.00 85.38 195 LEU A C 1
ATOM 1416 O O . LEU A 1 195 ? 0.105 0.087 9.536 1.00 85.38 195 LEU A O 1
ATOM 1420 N N . VAL A 1 196 ? -1.323 1.809 9.677 1.00 83.75 196 VAL A N 1
ATOM 1421 C CA . VAL A 1 196 ? -1.631 1.839 8.236 1.00 83.75 196 VAL A CA 1
ATOM 1422 C C . VAL A 1 196 ? -0.383 2.100 7.404 1.00 83.75 196 VAL A C 1
ATOM 1424 O O . VAL A 1 196 ? -0.122 1.370 6.453 1.00 83.75 196 VAL A O 1
ATOM 1427 N N . THR A 1 197 ? 0.390 3.125 7.753 1.00 86.12 197 THR A N 1
ATOM 1428 C CA . THR A 1 197 ? 1.594 3.486 7.001 1.00 86.12 197 THR A CA 1
ATOM 1429 C C . THR A 1 197 ? 2.692 2.438 7.165 1.00 86.12 197 THR A C 1
ATOM 1431 O O . THR A 1 197 ? 3.399 2.163 6.205 1.00 86.12 197 THR A O 1
ATOM 1434 N N . THR A 1 198 ? 2.778 1.768 8.316 1.00 87.50 198 THR A N 1
ATOM 1435 C CA . THR A 1 198 ? 3.708 0.646 8.533 1.00 87.50 198 THR A CA 1
ATOM 1436 C C . THR A 1 198 ? 3.339 -0.582 7.699 1.00 87.50 198 THR A C 1
ATOM 1438 O O . THR A 1 198 ? 4.210 -1.238 7.133 1.00 87.50 198 THR A O 1
ATOM 1441 N N . LEU A 1 199 ? 2.042 -0.870 7.555 1.00 82.38 199 LEU A N 1
ATOM 1442 C CA . LEU A 1 199 ? 1.544 -1.923 6.662 1.00 82.38 199 LEU A CA 1
ATOM 1443 C C . LEU A 1 199 ? 1.812 -1.627 5.179 1.00 82.38 199 LEU A C 1
ATOM 1445 O O . LEU A 1 199 ? 1.808 -2.550 4.370 1.00 82.38 199 LEU A O 1
ATOM 1449 N N . VAL A 1 200 ? 2.053 -0.361 4.831 1.00 83.38 200 VAL A N 1
ATOM 1450 C CA . VAL A 1 200 ? 2.500 0.073 3.502 1.00 83.38 200 VAL A CA 1
ATOM 1451 C C . VAL A 1 200 ? 4.026 -0.008 3.380 1.00 83.38 200 VAL A C 1
ATOM 1453 O O . VAL A 1 200 ? 4.533 -0.525 2.387 1.00 83.38 200 VAL A O 1
ATOM 1456 N N . SER A 1 201 ? 4.776 0.472 4.378 1.00 89.88 201 SER A N 1
ATOM 1457 C CA . SER A 1 201 ? 6.240 0.535 4.305 1.00 89.88 201 SER A CA 1
ATOM 1458 C C . SER A 1 201 ? 6.916 -0.823 4.439 1.00 89.88 201 SER A C 1
ATOM 1460 O O . SER A 1 201 ? 7.915 -1.049 3.762 1.00 89.88 201 SER A O 1
ATOM 1462 N N . ALA A 1 202 ? 6.400 -1.730 5.273 1.00 88.94 202 ALA A N 1
ATOM 1463 C CA . ALA A 1 202 ? 7.050 -3.015 5.526 1.00 88.94 202 ALA A CA 1
ATOM 1464 C C . ALA A 1 202 ? 7.149 -3.900 4.265 1.00 88.94 202 ALA A C 1
ATOM 1466 O O . ALA A 1 202 ? 8.251 -4.375 3.981 1.00 88.94 202 ALA A O 1
ATOM 1467 N N . PRO A 1 203 ? 6.087 -4.070 3.445 1.00 80.75 203 PRO A N 1
ATOM 1468 C CA . PRO A 1 203 ? 6.214 -4.741 2.151 1.00 80.75 203 PRO A CA 1
ATOM 1469 C C . PRO A 1 203 ? 7.230 -4.060 1.229 1.00 80.75 203 PRO A C 1
ATOM 1471 O O . PRO A 1 203 ? 8.052 -4.739 0.623 1.00 80.75 203 PRO A O 1
ATOM 1474 N N . MET A 1 204 ? 7.247 -2.725 1.176 1.00 86.12 204 MET A N 1
ATOM 1475 C CA . MET A 1 204 ? 8.198 -1.985 0.337 1.00 86.12 204 MET A CA 1
ATOM 1476 C C . MET A 1 204 ? 9.652 -2.136 0.801 1.00 86.12 204 MET A C 1
ATOM 1478 O O . MET A 1 204 ? 10.557 -2.194 -0.028 1.00 86.12 204 MET A O 1
ATOM 1482 N N . LEU A 1 205 ? 9.891 -2.250 2.109 1.00 90.69 205 LEU A N 1
ATOM 1483 C CA . LEU A 1 205 ? 11.205 -2.590 2.659 1.00 90.69 205 LEU A CA 1
ATOM 1484 C C . LEU A 1 205 ? 11.615 -4.026 2.308 1.00 90.69 205 LEU A C 1
ATOM 1486 O O . LEU A 1 205 ? 12.782 -4.261 2.001 1.00 90.69 205 LEU A O 1
ATOM 1490 N N . MET A 1 206 ? 10.675 -4.980 2.304 1.00 87.00 206 MET A N 1
ATOM 1491 C CA . MET A 1 206 ? 10.953 -6.344 1.838 1.00 87.00 206 MET A CA 1
ATOM 1492 C C . MET A 1 206 ? 11.299 -6.377 0.348 1.00 87.00 206 MET A C 1
ATOM 1494 O O . MET A 1 206 ? 12.262 -7.042 -0.027 1.00 87.00 206 MET A O 1
ATOM 1498 N N . VAL A 1 207 ? 10.561 -5.642 -0.492 1.00 83.88 207 VAL A N 1
ATOM 1499 C CA . VAL A 1 207 ? 10.864 -5.511 -1.928 1.00 83.88 207 VAL A CA 1
ATOM 1500 C C . VAL A 1 207 ? 12.270 -4.949 -2.120 1.00 83.88 207 VAL A C 1
ATOM 1502 O O . VAL A 1 207 ? 13.078 -5.557 -2.821 1.00 83.88 207 VAL A O 1
ATOM 1505 N N . TYR A 1 208 ? 12.605 -3.861 -1.424 1.00 88.31 208 TYR A N 1
ATOM 1506 C CA . TYR A 1 208 ? 13.949 -3.286 -1.458 1.00 88.31 208 TYR A CA 1
ATOM 1507 C C . TYR A 1 208 ? 15.024 -4.300 -1.0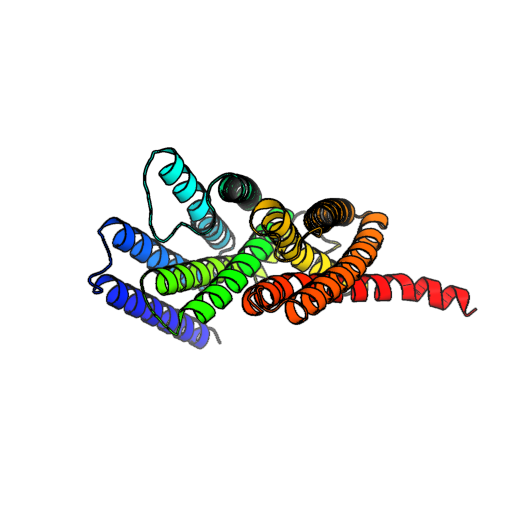30 1.00 88.31 208 TYR A C 1
ATOM 1509 O O . TYR A 1 208 ? 16.041 -4.452 -1.700 1.00 88.31 208 TYR A O 1
ATOM 1517 N N . ALA A 1 209 ? 14.798 -5.045 0.056 1.00 89.75 209 ALA A N 1
ATOM 1518 C CA . ALA A 1 209 ? 15.764 -6.013 0.578 1.00 89.75 209 ALA A CA 1
ATOM 1519 C C . ALA A 1 209 ? 15.941 -7.267 -0.304 1.00 89.75 209 ALA A C 1
ATOM 1521 O O . ALA A 1 209 ? 16.969 -7.944 -0.219 1.00 89.75 209 ALA A O 1
ATOM 1522 N N . ILE A 1 210 ? 14.944 -7.633 -1.111 1.00 84.00 210 ILE A N 1
ATOM 1523 C CA . ILE A 1 210 ? 14.963 -8.876 -1.898 1.00 84.00 210 ILE A CA 1
ATOM 1524 C C . ILE A 1 210 ? 15.324 -8.610 -3.357 1.00 84.00 210 ILE A C 1
ATOM 1526 O O . ILE A 1 210 ? 16.100 -9.369 -3.933 1.00 84.00 210 ILE A O 1
ATOM 1530 N N . VAL A 1 211 ? 14.751 -7.565 -3.950 1.00 79.19 211 VAL A N 1
ATOM 1531 C CA . VAL A 1 211 ? 14.757 -7.363 -5.404 1.00 79.19 211 VAL A CA 1
ATOM 1532 C C . VAL A 1 211 ? 15.715 -6.260 -5.811 1.00 79.19 211 VAL A C 1
ATOM 1534 O O . VAL A 1 211 ? 16.431 -6.408 -6.797 1.00 79.19 211 VAL A O 1
ATOM 1537 N N . GLN A 1 212 ? 15.729 -5.150 -5.073 1.00 77.62 212 GLN A N 1
ATOM 1538 C CA . GLN A 1 212 ? 16.364 -3.932 -5.562 1.00 77.62 212 GLN A CA 1
ATOM 1539 C C . GLN A 1 212 ? 17.007 -3.111 -4.434 1.00 77.62 212 GLN A C 1
ATOM 1541 O O . GLN A 1 212 ? 16.551 -2.002 -4.141 1.00 77.62 212 GLN A O 1
ATOM 1546 N N . PRO A 1 213 ? 18.081 -3.616 -3.795 1.00 80.25 213 PRO A N 1
ATOM 1547 C CA . PRO A 1 213 ? 18.855 -2.813 -2.862 1.00 80.25 213 PRO A CA 1
ATOM 1548 C C . PRO A 1 213 ? 19.616 -1.743 -3.650 1.00 80.25 213 PRO A C 1
ATOM 1550 O O . PRO A 1 213 ? 20.649 -2.008 -4.258 1.00 80.25 213 PRO A O 1
ATOM 1553 N N . VAL A 1 214 ? 19.066 -0.530 -3.663 1.00 82.06 214 VAL A N 1
ATOM 1554 C CA . VAL A 1 214 ? 19.593 0.606 -4.437 1.00 82.06 214 VAL A CA 1
ATOM 1555 C C . VAL A 1 214 ? 20.969 1.045 -3.934 1.00 82.06 214 VAL A C 1
ATOM 1557 O O . VAL A 1 214 ? 21.826 1.432 -4.719 1.00 82.06 214 VAL A O 1
ATOM 1560 N N . VAL A 1 215 ? 21.186 0.970 -2.620 1.00 85.50 215 VAL A N 1
ATOM 1561 C CA . VAL A 1 215 ? 22.444 1.355 -1.979 1.00 85.50 215 VAL A CA 1
ATOM 1562 C C . VAL A 1 215 ? 23.154 0.086 -1.498 1.00 85.50 215 VAL A C 1
ATOM 1564 O O . VAL A 1 215 ? 22.549 -0.714 -0.784 1.00 85.50 215 VAL A O 1
ATOM 1567 N N . PRO A 1 216 ? 24.426 -0.146 -1.857 1.00 83.62 216 PRO A N 1
ATOM 1568 C CA . PRO A 1 216 ? 25.157 -1.316 -1.380 1.00 83.62 216 PRO A CA 1
ATOM 1569 C C . PRO A 1 216 ? 25.210 -1.384 0.155 1.00 83.62 216 PRO A C 1
ATOM 1571 O O . PRO A 1 216 ? 25.391 -0.374 0.829 1.00 83.62 216 PRO A O 1
ATOM 1574 N N . GLY A 1 217 ? 25.052 -2.585 0.720 1.00 86.25 217 GLY A N 1
ATOM 1575 C CA . GLY A 1 217 ? 25.147 -2.819 2.170 1.00 86.25 217 GLY A CA 1
ATOM 1576 C C . GLY A 1 217 ? 23.899 -2.464 2.993 1.00 86.25 217 GLY A C 1
ATOM 1577 O O . GLY A 1 217 ? 23.866 -2.736 4.189 1.00 86.25 217 GLY A O 1
ATOM 1578 N N . THR A 1 218 ? 22.835 -1.923 2.392 1.00 91.75 218 THR A N 1
ATOM 1579 C CA . THR A 1 218 ? 21.600 -1.558 3.121 1.00 91.75 218 THR A CA 1
ATOM 1580 C C . THR A 1 218 ? 20.554 -2.675 3.175 1.00 91.75 218 THR A C 1
ATOM 1582 O O . THR A 1 218 ? 19.538 -2.548 3.862 1.00 91.75 218 THR A O 1
ATOM 1585 N N . ARG A 1 219 ? 20.803 -3.791 2.481 1.00 92.25 219 ARG A N 1
ATOM 1586 C CA . ARG A 1 219 ? 19.890 -4.936 2.352 1.00 92.25 219 ARG A CA 1
ATOM 1587 C C . ARG A 1 219 ? 19.428 -5.494 3.701 1.00 92.25 219 ARG A C 1
ATOM 1589 O O . ARG A 1 219 ? 18.230 -5.641 3.934 1.00 92.25 219 ARG A O 1
ATOM 1596 N N . GLU A 1 220 ? 20.375 -5.814 4.579 1.00 93.69 220 GLU A N 1
ATOM 1597 C CA . GLU A 1 220 ? 20.088 -6.429 5.881 1.00 93.69 220 GLU A CA 1
ATOM 1598 C C . GLU A 1 220 ? 19.346 -5.466 6.808 1.00 93.69 220 GLU A C 1
ATOM 1600 O O . GLU A 1 220 ? 18.434 -5.870 7.532 1.00 93.69 220 GLU A O 1
ATOM 1605 N N . ILE A 1 221 ? 19.679 -4.175 6.728 1.00 94.50 221 ILE A N 1
ATOM 1606 C CA . ILE A 1 221 ? 19.007 -3.118 7.484 1.00 94.50 221 ILE A CA 1
ATOM 1607 C C . ILE A 1 221 ? 17.545 -3.012 7.040 1.00 94.50 221 ILE A C 1
ATOM 1609 O O . ILE A 1 221 ? 16.653 -3.024 7.887 1.00 94.50 221 ILE A O 1
ATOM 1613 N N . ALA A 1 222 ? 17.280 -2.980 5.729 1.00 94.12 222 ALA A N 1
ATOM 1614 C CA . ALA A 1 222 ? 15.919 -2.941 5.195 1.00 94.12 222 ALA A CA 1
ATOM 1615 C C . ALA A 1 222 ? 15.102 -4.176 5.608 1.00 94.12 222 ALA A C 1
ATOM 1617 O O . ALA A 1 222 ? 13.971 -4.037 6.080 1.00 94.12 222 ALA A O 1
ATOM 1618 N N . GLY A 1 223 ? 15.688 -5.375 5.508 1.00 93.25 223 GLY A N 1
ATOM 1619 C CA . GLY A 1 223 ? 15.045 -6.617 5.950 1.00 93.25 223 GLY A CA 1
ATOM 1620 C C . GLY A 1 223 ? 14.739 -6.625 7.452 1.00 93.25 223 GLY A C 1
ATOM 1621 O O . GLY A 1 223 ? 13.636 -6.991 7.865 1.00 93.25 223 GLY A O 1
ATOM 1622 N N . THR A 1 224 ? 15.678 -6.147 8.270 1.00 95.62 224 THR A N 1
ATOM 1623 C CA . THR A 1 224 ? 15.510 -6.034 9.725 1.00 95.62 224 THR A CA 1
ATOM 1624 C C . THR A 1 224 ? 14.418 -5.027 10.081 1.00 95.62 224 THR A C 1
ATOM 1626 O O . THR A 1 224 ? 13.540 -5.332 10.888 1.00 95.62 224 THR A O 1
ATOM 1629 N N . LEU A 1 225 ? 14.411 -3.850 9.448 1.00 95.81 225 LEU A N 1
ATOM 1630 C CA . LEU A 1 225 ? 13.367 -2.843 9.651 1.00 95.81 225 LEU A CA 1
ATOM 1631 C C . LEU A 1 225 ? 11.988 -3.378 9.259 1.00 95.81 225 LEU A C 1
ATOM 1633 O O . LEU A 1 225 ? 11.040 -3.181 10.019 1.00 95.81 225 LEU A O 1
ATOM 1637 N N . ALA A 1 226 ? 11.874 -4.100 8.140 1.00 93.62 226 ALA A N 1
ATOM 1638 C CA . ALA A 1 226 ? 10.620 -4.731 7.732 1.00 93.62 226 ALA A CA 1
ATOM 1639 C C . ALA A 1 226 ? 10.112 -5.725 8.790 1.00 93.62 226 ALA A C 1
ATOM 1641 O O . ALA A 1 226 ? 8.952 -5.658 9.203 1.00 93.62 226 ALA A O 1
ATOM 1642 N N . ALA A 1 227 ? 10.986 -6.611 9.278 1.00 92.94 227 ALA A N 1
ATOM 1643 C CA . ALA A 1 227 ? 10.636 -7.593 10.301 1.00 92.94 227 ALA A CA 1
ATOM 1644 C C . ALA A 1 227 ? 10.192 -6.922 11.611 1.00 92.94 227 ALA A C 1
ATOM 1646 O O . ALA A 1 227 ? 9.145 -7.268 12.166 1.00 92.94 227 ALA A O 1
ATOM 1647 N N . LEU A 1 228 ? 10.940 -5.919 12.081 1.00 95.50 228 LEU A N 1
ATOM 1648 C CA . LEU A 1 228 ? 10.599 -5.184 13.299 1.00 95.50 228 LEU A CA 1
ATOM 1649 C C . LEU A 1 228 ? 9.280 -4.417 13.153 1.00 95.50 228 LEU A C 1
ATOM 1651 O O . LEU A 1 228 ? 8.480 -4.413 14.087 1.00 95.50 228 LEU A O 1
ATOM 1655 N N . GLN A 1 229 ? 9.008 -3.827 11.988 1.00 93.31 229 GLN A N 1
ATOM 1656 C CA . GLN A 1 229 ? 7.738 -3.163 11.688 1.00 93.31 229 GLN A CA 1
ATOM 1657 C C . GLN A 1 229 ? 6.542 -4.126 11.721 1.00 93.31 229 GLN A C 1
ATOM 1659 O O . GLN A 1 229 ? 5.489 -3.793 12.278 1.00 93.31 229 GLN A O 1
ATOM 1664 N N . ILE A 1 230 ? 6.705 -5.340 11.185 1.00 89.75 230 ILE A N 1
ATOM 1665 C CA . ILE A 1 230 ? 5.684 -6.395 11.252 1.00 89.75 230 ILE A CA 1
ATOM 1666 C C . ILE A 1 230 ? 5.440 -6.800 12.710 1.00 89.75 230 ILE A C 1
ATOM 1668 O O . ILE A 1 230 ? 4.292 -6.809 13.161 1.00 89.75 230 ILE A O 1
ATOM 1672 N N . VAL A 1 231 ? 6.500 -7.073 13.477 1.00 92.88 231 VAL A N 1
ATOM 1673 C CA . VAL A 1 231 ? 6.396 -7.435 14.902 1.00 92.88 231 VAL A CA 1
ATOM 1674 C C . VAL A 1 231 ? 5.721 -6.322 15.707 1.00 92.88 231 VAL A C 1
ATOM 1676 O O . VAL A 1 231 ? 4.794 -6.592 16.474 1.00 92.88 231 VAL A O 1
ATOM 1679 N N . ALA A 1 232 ? 6.122 -5.068 15.501 1.00 91.25 232 ALA A N 1
ATOM 1680 C CA . ALA A 1 232 ? 5.538 -3.910 16.168 1.00 91.25 232 ALA A CA 1
ATOM 1681 C C . ALA A 1 232 ? 4.036 -3.789 15.873 1.00 91.25 232 ALA A C 1
ATOM 1683 O O . ALA A 1 232 ? 3.227 -3.641 16.792 1.00 91.25 232 ALA A O 1
ATOM 1684 N N . THR A 1 233 ? 3.654 -3.962 14.605 1.00 87.19 233 THR A N 1
ATOM 1685 C CA . THR A 1 233 ? 2.255 -3.967 14.162 1.00 87.19 233 THR A CA 1
ATOM 1686 C C . THR A 1 233 ? 1.455 -5.072 14.852 1.00 87.19 233 THR A C 1
ATOM 1688 O O . THR A 1 233 ? 0.380 -4.806 15.396 1.00 87.19 233 THR A O 1
ATOM 1691 N N . LEU A 1 234 ? 1.984 -6.299 14.901 1.00 87.19 234 LEU A N 1
ATOM 1692 C CA . LEU A 1 234 ? 1.335 -7.428 15.577 1.00 87.19 234 LEU A CA 1
ATOM 1693 C C . LEU A 1 234 ? 1.137 -7.158 17.076 1.00 87.19 234 LEU A C 1
ATOM 1695 O O . LEU A 1 234 ? 0.053 -7.404 17.610 1.00 87.19 234 LEU A O 1
ATOM 1699 N N . LEU A 1 235 ? 2.148 -6.609 17.751 1.00 88.25 235 LEU A N 1
ATOM 1700 C CA . LEU A 1 235 ? 2.070 -6.240 19.166 1.00 88.25 235 LEU A CA 1
ATOM 1701 C C . LEU A 1 235 ? 1.030 -5.138 19.418 1.00 88.25 235 LEU A C 1
ATOM 1703 O O . LEU A 1 235 ? 0.252 -5.237 20.370 1.00 88.25 235 LEU A O 1
ATOM 1707 N N . CYS A 1 236 ? 0.959 -4.123 18.556 1.00 85.69 236 CYS A N 1
ATOM 1708 C CA . CYS A 1 236 ? -0.055 -3.070 18.636 1.00 85.69 236 CYS A CA 1
ATOM 1709 C C . CYS A 1 236 ? -1.473 -3.604 18.434 1.00 85.69 236 CYS A C 1
ATOM 1711 O O . CYS A 1 236 ? -2.373 -3.247 19.195 1.00 85.69 236 CYS A O 1
ATOM 1713 N N . VAL A 1 237 ? -1.676 -4.496 17.460 1.00 78.81 237 VAL A N 1
ATOM 1714 C CA . VAL A 1 237 ? -2.970 -5.167 17.245 1.00 78.81 237 VAL A CA 1
ATOM 1715 C C . VAL A 1 237 ? -3.362 -5.992 18.476 1.00 78.81 237 VAL A C 1
ATOM 1717 O O . VAL A 1 237 ? -4.527 -6.007 18.870 1.00 78.81 237 VAL A O 1
ATOM 1720 N N . ARG A 1 238 ? -2.384 -6.602 19.157 1.00 82.81 238 ARG A N 1
ATOM 1721 C CA . ARG A 1 238 ? -2.553 -7.296 20.448 1.00 82.81 238 ARG A CA 1
ATOM 1722 C C . ARG A 1 238 ? -2.640 -6.351 21.659 1.00 82.81 238 ARG A C 1
ATOM 1724 O O . ARG A 1 238 ? -2.602 -6.826 22.794 1.00 82.81 238 ARG A O 1
ATOM 1731 N N . ARG A 1 239 ? -2.764 -5.035 21.439 1.00 81.19 239 ARG A N 1
ATOM 1732 C CA . ARG A 1 239 ? -2.896 -3.985 22.468 1.00 81.19 239 ARG A CA 1
ATOM 1733 C C . ARG A 1 239 ? -1.717 -3.929 23.453 1.00 81.19 239 ARG A C 1
ATOM 1735 O O . ARG A 1 239 ? -1.896 -3.608 24.625 1.00 81.19 239 ARG A O 1
ATOM 1742 N N . LYS A 1 240 ? -0.500 -4.249 23.001 1.00 84.69 240 LYS A N 1
ATOM 1743 C CA . LYS A 1 240 ? 0.720 -4.176 23.821 1.00 84.69 240 LYS A CA 1
ATOM 1744 C C . LYS A 1 240 ? 1.425 -2.832 23.621 1.00 84.69 240 LYS A C 1
ATOM 1746 O O . LYS A 1 240 ? 1.768 -2.484 22.493 1.00 84.69 240 LYS A O 1
ATOM 1751 N N . LEU A 1 241 ? 1.718 -2.123 24.718 1.00 86.12 241 LEU A N 1
ATOM 1752 C CA . LEU A 1 241 ? 2.465 -0.853 24.701 1.00 86.12 241 LEU A CA 1
ATOM 1753 C C . LEU A 1 241 ? 3.837 -0.995 24.026 1.00 86.12 241 LEU A C 1
ATOM 1755 O O . LEU A 1 241 ? 4.241 -0.119 23.266 1.00 86.12 241 LEU A O 1
ATOM 1759 N N . ALA A 1 242 ? 4.508 -2.132 24.240 1.00 89.50 242 ALA A N 1
ATOM 1760 C CA . ALA A 1 242 ? 5.781 -2.455 23.600 1.00 89.50 242 ALA A CA 1
ATOM 1761 C C . ALA A 1 242 ? 5.723 -2.345 22.067 1.00 89.50 242 ALA A C 1
ATOM 1763 O O . ALA A 1 242 ? 6.688 -1.901 21.457 1.00 89.50 242 ALA A O 1
ATOM 1764 N N . GLY A 1 243 ? 4.583 -2.672 21.445 1.00 89.44 243 GLY A N 1
ATOM 1765 C CA . GLY A 1 243 ? 4.404 -2.501 20.003 1.00 89.44 243 GLY A CA 1
ATOM 1766 C C . GLY A 1 243 ? 4.456 -1.036 19.581 1.00 89.44 243 GLY A C 1
ATOM 1767 O O . GLY A 1 243 ? 5.107 -0.702 18.600 1.00 89.44 243 GLY A O 1
ATOM 1768 N N . ALA A 1 244 ? 3.825 -0.146 20.348 1.00 88.06 244 ALA A N 1
ATOM 1769 C CA . ALA A 1 244 ? 3.772 1.273 20.012 1.00 88.06 244 ALA A CA 1
ATOM 1770 C C . ALA A 1 244 ? 5.136 1.960 20.213 1.00 88.06 244 ALA A C 1
ATOM 1772 O O . ALA A 1 244 ? 5.530 2.802 19.408 1.00 88.06 244 ALA A O 1
ATOM 1773 N N . LEU A 1 245 ? 5.887 1.543 21.240 1.00 90.88 245 LEU A N 1
ATOM 1774 C CA . LEU A 1 245 ? 7.279 1.957 21.438 1.00 90.88 245 LEU A CA 1
ATOM 1775 C C . LEU A 1 245 ? 8.178 1.450 20.303 1.00 90.88 245 LEU A C 1
ATOM 1777 O O . LEU A 1 245 ? 8.958 2.218 19.744 1.00 90.88 245 LEU A O 1
ATOM 1781 N N . LEU A 1 246 ? 8.028 0.180 19.915 1.00 94.19 246 LEU A N 1
ATOM 1782 C CA . LEU A 1 246 ? 8.791 -0.397 18.813 1.00 94.19 246 LEU A CA 1
ATOM 1783 C C . LEU A 1 246 ? 8.462 0.283 17.475 1.00 94.19 246 LEU A C 1
ATOM 1785 O O . LEU A 1 246 ? 9.376 0.536 16.694 1.00 94.19 246 LEU A O 1
ATOM 1789 N N . LEU A 1 247 ? 7.199 0.652 17.223 1.00 91.38 247 LEU A N 1
ATOM 1790 C CA . LEU A 1 247 ? 6.818 1.463 16.060 1.00 91.38 247 LEU A CA 1
ATOM 1791 C C . LEU A 1 247 ? 7.542 2.811 16.059 1.00 91.38 247 LEU A C 1
ATOM 1793 O O . LEU A 1 247 ? 8.101 3.196 15.040 1.00 91.38 247 LEU A O 1
ATOM 1797 N N . ALA A 1 248 ? 7.596 3.515 17.191 1.00 92.62 248 ALA A N 1
ATOM 1798 C CA . ALA A 1 248 ? 8.296 4.797 17.274 1.00 92.62 248 ALA A CA 1
ATOM 1799 C C . ALA A 1 248 ? 9.804 4.666 16.980 1.00 92.62 248 ALA A C 1
ATOM 1801 O O . ALA A 1 248 ? 10.363 5.465 16.220 1.00 92.62 248 ALA A O 1
ATOM 1802 N N . ILE A 1 249 ? 10.450 3.633 17.533 1.00 94.56 249 ILE A N 1
ATOM 1803 C CA . ILE A 1 249 ? 11.876 3.346 17.309 1.00 94.56 249 ILE A CA 1
ATOM 1804 C C . ILE A 1 249 ? 12.122 2.993 15.840 1.00 94.56 249 ILE A C 1
ATOM 1806 O O . ILE A 1 249 ? 12.947 3.624 15.182 1.00 94.56 249 ILE A O 1
ATOM 1810 N N . THR A 1 250 ? 11.377 2.025 15.304 1.00 94.25 250 THR A N 1
ATOM 1811 C CA . THR A 1 250 ? 11.511 1.588 13.904 1.00 94.25 250 THR A CA 1
ATOM 1812 C C . THR A 1 250 ? 11.152 2.692 12.917 1.00 94.25 250 THR A C 1
ATOM 1814 O O . THR A 1 250 ? 11.786 2.796 11.875 1.00 94.25 250 THR A O 1
ATOM 1817 N N . GLY A 1 251 ? 10.198 3.561 13.249 1.00 93.38 251 GLY A N 1
ATOM 1818 C CA . GLY A 1 251 ? 9.855 4.744 12.467 1.00 93.38 251 GLY A CA 1
ATOM 1819 C C . GLY A 1 251 ? 10.991 5.758 12.399 1.00 93.38 251 GLY A C 1
ATOM 1820 O O . GLY A 1 251 ? 11.332 6.234 11.320 1.00 93.38 251 GLY A O 1
ATOM 1821 N N . THR A 1 252 ? 11.628 6.039 13.536 1.00 94.62 252 THR A N 1
ATOM 1822 C CA . THR A 1 252 ? 12.812 6.913 13.590 1.00 94.62 252 THR A CA 1
ATOM 1823 C C . THR A 1 252 ? 13.969 6.313 12.796 1.00 94.62 252 THR A C 1
ATOM 1825 O O . THR A 1 252 ? 14.581 6.994 11.973 1.00 94.62 252 THR A O 1
ATOM 1828 N N . ALA A 1 253 ? 14.230 5.019 12.992 1.00 95.88 253 ALA A N 1
ATOM 1829 C CA . ALA A 1 253 ? 15.257 4.297 12.257 1.00 95.88 253 ALA A CA 1
ATOM 1830 C C . ALA A 1 253 ? 14.973 4.283 10.746 1.00 95.88 253 ALA A C 1
ATOM 1832 O O . ALA A 1 253 ? 15.897 4.455 9.959 1.00 95.88 253 ALA A O 1
ATOM 1833 N N . LEU A 1 254 ? 13.706 4.166 10.335 1.00 96.31 254 LEU A N 1
ATOM 1834 C CA . LEU A 1 254 ? 13.298 4.240 8.933 1.00 96.31 254 LEU A CA 1
ATOM 1835 C C . LEU A 1 254 ? 13.551 5.626 8.325 1.00 96.31 254 LEU A C 1
ATOM 1837 O O . LEU A 1 254 ? 13.991 5.707 7.180 1.00 96.31 254 LEU A O 1
ATOM 1841 N N . LEU A 1 255 ? 13.328 6.716 9.068 1.00 96.44 255 LEU A N 1
ATOM 1842 C CA . LEU A 1 255 ? 13.686 8.063 8.602 1.00 96.44 255 LEU A CA 1
ATOM 1843 C C . LEU A 1 255 ? 15.199 8.209 8.420 1.00 96.44 255 LEU A C 1
ATOM 1845 O O . LEU A 1 255 ? 15.638 8.688 7.376 1.00 96.44 255 LEU A O 1
ATOM 1849 N N . GLY A 1 256 ? 15.989 7.746 9.394 1.00 95.69 256 GLY A N 1
ATOM 1850 C CA . GLY A 1 256 ? 17.451 7.733 9.291 1.00 95.69 256 GLY A CA 1
ATOM 1851 C C . GLY A 1 256 ? 17.935 6.898 8.105 1.00 95.69 256 GLY A C 1
ATOM 1852 O O . GLY A 1 256 ? 18.736 7.366 7.303 1.00 95.69 256 GLY A O 1
ATOM 1853 N N . PHE A 1 257 ? 17.375 5.700 7.934 1.00 94.94 257 PHE A N 1
ATOM 1854 C CA . PHE A 1 257 ? 17.646 4.821 6.800 1.00 94.94 257 PHE A CA 1
ATOM 1855 C C . PHE A 1 257 ? 17.320 5.485 5.458 1.00 94.94 257 PHE A C 1
ATOM 1857 O O . PHE A 1 257 ? 18.133 5.452 4.536 1.00 94.94 257 PHE A O 1
ATOM 1864 N N . THR A 1 258 ? 16.162 6.141 5.365 1.00 94.25 258 THR A N 1
ATOM 1865 C CA . THR A 1 258 ? 15.737 6.865 4.159 1.00 94.25 258 THR A CA 1
ATOM 1866 C C . THR A 1 258 ? 16.699 8.009 3.838 1.00 94.25 258 THR A C 1
ATOM 1868 O O . THR A 1 258 ? 17.095 8.163 2.685 1.00 94.25 258 THR A O 1
ATOM 1871 N N . ALA A 1 259 ? 17.118 8.778 4.848 1.00 93.31 259 ALA A N 1
ATOM 1872 C CA . ALA A 1 259 ? 18.074 9.870 4.681 1.00 93.31 259 ALA A CA 1
ATOM 1873 C C . ALA A 1 259 ? 19.455 9.366 4.235 1.00 93.31 259 ALA A C 1
ATOM 1875 O O . ALA A 1 259 ? 20.029 9.920 3.301 1.00 93.31 259 ALA A O 1
ATOM 1876 N N . ILE A 1 260 ? 19.960 8.287 4.845 1.00 91.69 260 ILE A N 1
ATOM 1877 C CA . ILE A 1 260 ? 21.217 7.640 4.438 1.00 91.69 260 ILE A CA 1
ATOM 1878 C C . ILE A 1 260 ? 21.132 7.198 2.977 1.00 91.69 260 ILE A C 1
ATOM 1880 O O . ILE A 1 260 ? 22.038 7.489 2.198 1.00 91.69 260 ILE A O 1
ATOM 1884 N N . CYS A 1 261 ? 20.035 6.545 2.585 1.00 91.12 261 CYS A N 1
ATOM 1885 C CA . CYS A 1 261 ? 19.871 6.091 1.210 1.00 91.12 261 CYS A CA 1
ATOM 1886 C C . CYS A 1 261 ? 19.790 7.262 0.219 1.00 91.12 261 CYS A C 1
ATOM 1888 O O . CYS A 1 261 ? 20.390 7.190 -0.852 1.00 91.12 261 CYS A O 1
ATOM 1890 N N . ALA A 1 262 ? 19.117 8.358 0.582 1.00 90.31 262 ALA A N 1
ATOM 1891 C CA . ALA A 1 262 ? 19.051 9.568 -0.236 1.00 90.31 262 ALA A CA 1
ATOM 1892 C C . ALA A 1 262 ? 20.421 10.239 -0.405 1.00 90.31 262 ALA A C 1
ATOM 1894 O O . ALA A 1 262 ? 20.813 10.556 -1.526 1.00 90.31 262 ALA A O 1
ATOM 1895 N N . LEU A 1 263 ? 21.180 10.396 0.683 1.00 90.12 263 LEU A N 1
ATOM 1896 C CA . LEU A 1 263 ? 22.532 10.959 0.640 1.00 90.12 263 LEU A CA 1
ATOM 1897 C C . LEU A 1 263 ? 23.480 10.088 -0.192 1.00 90.12 263 LEU A C 1
ATOM 1899 O O . LEU A 1 263 ? 24.210 10.610 -1.032 1.00 90.12 263 LEU A O 1
ATOM 1903 N N . ALA A 1 264 ? 23.436 8.767 -0.005 1.00 88.06 264 ALA A N 1
ATOM 1904 C CA . ALA A 1 264 ? 24.248 7.830 -0.775 1.00 88.06 264 ALA A CA 1
ATOM 1905 C C . ALA A 1 264 ? 23.883 7.838 -2.268 1.00 88.06 264 ALA A C 1
ATOM 1907 O O . ALA A 1 264 ? 24.778 7.812 -3.109 1.00 88.06 264 ALA A O 1
ATOM 1908 N N . THR A 1 265 ? 22.589 7.937 -2.592 1.00 87.31 265 THR A N 1
ATOM 1909 C CA . THR A 1 265 ? 22.102 8.062 -3.976 1.00 87.31 265 THR A CA 1
ATOM 1910 C C . THR A 1 265 ? 22.620 9.340 -4.630 1.00 87.31 265 THR A C 1
ATOM 1912 O O . THR A 1 265 ? 23.127 9.293 -5.742 1.00 87.31 265 THR A O 1
ATOM 1915 N N . HIS A 1 266 ? 22.577 10.479 -3.932 1.00 84.69 266 HIS A N 1
ATOM 1916 C CA . HIS A 1 266 ? 23.120 11.735 -4.461 1.00 84.69 266 HIS A CA 1
ATOM 1917 C C . HIS A 1 266 ? 24.646 11.730 -4.612 1.00 84.69 266 HIS A C 1
ATOM 1919 O O . HIS A 1 266 ? 25.170 12.386 -5.508 1.00 84.69 266 HIS A O 1
ATOM 1925 N N . ALA A 1 267 ? 25.361 11.007 -3.749 1.00 84.69 267 ALA A N 1
ATOM 1926 C CA . ALA A 1 267 ? 26.815 10.901 -3.814 1.00 84.69 267 ALA A CA 1
ATOM 1927 C C . ALA A 1 267 ? 27.310 9.974 -4.942 1.00 84.69 267 ALA A C 1
ATOM 1929 O O . ALA A 1 267 ? 28.472 10.067 -5.336 1.00 84.69 267 ALA A O 1
ATOM 1930 N N . GLN A 1 268 ? 26.461 9.080 -5.460 1.00 82.94 268 GLN A N 1
ATOM 1931 C CA . GLN A 1 268 ? 26.827 8.089 -6.474 1.00 82.94 268 GLN A CA 1
ATOM 1932 C C . GLN A 1 268 ? 26.107 8.362 -7.796 1.00 82.94 268 GLN A C 1
ATOM 1934 O O . GLN A 1 268 ? 24.930 8.053 -7.953 1.00 82.94 268 GLN A O 1
ATOM 1939 N N . ALA A 1 269 ? 26.842 8.866 -8.790 1.00 71.88 269 ALA A N 1
ATOM 1940 C CA . ALA A 1 269 ? 26.295 9.218 -10.105 1.00 71.88 269 ALA A CA 1
ATOM 1941 C C . ALA A 1 269 ? 25.665 8.038 -10.882 1.00 71.88 269 ALA A C 1
ATOM 1943 O O . ALA A 1 269 ? 24.946 8.262 -11.850 1.00 71.88 269 ALA A O 1
ATOM 1944 N N . SER A 1 270 ? 25.933 6.790 -10.483 1.00 77.19 270 SER A N 1
ATOM 1945 C CA . SER A 1 270 ? 25.395 5.577 -11.112 1.00 77.19 270 SER A CA 1
ATOM 1946 C C . SER A 1 270 ? 24.008 5.166 -10.612 1.00 77.19 270 SER A C 1
ATOM 1948 O O . SER A 1 270 ? 23.422 4.241 -11.174 1.00 77.19 270 SER A O 1
ATOM 1950 N N . ILE A 1 271 ? 23.487 5.798 -9.557 1.00 78.81 271 ILE A N 1
ATOM 1951 C CA . ILE A 1 271 ? 22.175 5.472 -8.994 1.00 78.81 271 ILE A CA 1
ATOM 1952 C C . ILE A 1 271 ? 21.145 6.473 -9.514 1.00 78.81 271 ILE A C 1
ATOM 1954 O O . ILE A 1 271 ? 21.273 7.672 -9.288 1.00 78.81 271 ILE A O 1
ATOM 1958 N N . ASP A 1 272 ? 20.088 5.974 -10.156 1.00 81.44 272 ASP A N 1
ATOM 1959 C CA . ASP A 1 272 ? 18.967 6.807 -10.591 1.00 81.44 272 ASP A CA 1
ATOM 1960 C C . ASP A 1 272 ? 18.218 7.403 -9.371 1.00 81.44 272 ASP A C 1
ATOM 1962 O O . ASP A 1 272 ? 17.611 6.652 -8.590 1.00 81.44 272 ASP A O 1
ATOM 1966 N N . PRO A 1 273 ? 18.205 8.743 -9.196 1.00 81.88 273 PRO A N 1
ATOM 1967 C CA . PRO A 1 273 ? 17.507 9.413 -8.096 1.00 81.88 273 PRO A CA 1
ATOM 1968 C C . PRO A 1 273 ? 15.995 9.144 -8.065 1.00 81.88 273 PRO A C 1
ATOM 1970 O O . PRO A 1 273 ? 15.357 9.278 -7.009 1.00 81.88 273 PRO A O 1
ATOM 1973 N N . TRP A 1 274 ? 15.409 8.755 -9.201 1.00 82.94 274 TRP A N 1
ATOM 1974 C CA . TRP A 1 274 ? 13.999 8.395 -9.295 1.00 82.94 274 TRP A CA 1
ATOM 1975 C C . TRP A 1 274 ? 13.657 7.192 -8.413 1.00 82.94 274 TRP A C 1
ATOM 1977 O O . TRP A 1 274 ? 12.640 7.198 -7.715 1.00 82.94 274 TRP A O 1
ATOM 1987 N N . ILE A 1 275 ? 14.538 6.190 -8.367 1.00 81.88 275 ILE A N 1
ATOM 1988 C CA . ILE A 1 275 ? 14.307 4.959 -7.603 1.00 81.88 275 ILE A CA 1
ATOM 1989 C C . ILE A 1 275 ? 14.268 5.265 -6.102 1.00 81.88 275 ILE A C 1
ATOM 1991 O O . ILE A 1 275 ? 13.410 4.764 -5.375 1.00 81.88 275 ILE A O 1
ATOM 1995 N N . MET A 1 276 ? 15.156 6.134 -5.616 1.00 87.12 276 MET A N 1
ATOM 1996 C CA . MET A 1 276 ? 15.131 6.533 -4.210 1.00 87.12 276 MET A CA 1
ATOM 1997 C C . MET A 1 276 ? 13.873 7.341 -3.872 1.00 87.12 276 MET A C 1
ATOM 1999 O O . MET A 1 276 ? 13.234 7.098 -2.845 1.00 87.12 276 MET A O 1
ATOM 2003 N N . SER A 1 277 ? 13.475 8.258 -4.758 1.00 85.12 277 SER A N 1
ATOM 2004 C CA . SER A 1 277 ? 12.233 9.027 -4.610 1.00 85.12 277 SER A CA 1
ATOM 2005 C C . SER A 1 277 ? 11.009 8.109 -4.532 1.00 85.12 277 SER A C 1
ATOM 2007 O O . SER A 1 277 ? 10.131 8.324 -3.695 1.00 85.12 277 SER A O 1
ATOM 2009 N N . TYR A 1 278 ? 10.990 7.039 -5.332 1.00 85.38 278 TYR A N 1
ATOM 2010 C CA . TYR A 1 278 ? 9.948 6.017 -5.299 1.00 85.38 278 TYR A CA 1
ATOM 2011 C C . TYR A 1 278 ? 9.817 5.365 -3.914 1.00 85.38 278 TYR A C 1
ATOM 2013 O O . TYR A 1 278 ? 8.733 5.377 -3.332 1.00 85.38 278 TYR A O 1
ATOM 2021 N N . TYR A 1 279 ? 10.912 4.865 -3.331 1.00 89.25 279 TYR A N 1
ATOM 2022 C CA . TYR A 1 279 ? 10.876 4.245 -1.999 1.00 89.25 279 TYR A CA 1
ATOM 2023 C C . TYR A 1 279 ? 10.546 5.246 -0.879 1.00 89.25 279 TYR A C 1
ATOM 2025 O O . TYR A 1 279 ? 9.789 4.924 0.045 1.00 89.25 279 TYR A O 1
ATOM 2033 N N . ALA A 1 280 ? 11.053 6.478 -0.977 1.00 89.75 280 ALA A N 1
ATOM 2034 C CA . ALA A 1 280 ? 10.829 7.523 0.019 1.00 89.75 280 ALA A CA 1
ATOM 2035 C C . ALA A 1 280 ? 9.337 7.855 0.213 1.00 89.75 280 ALA A C 1
ATOM 2037 O O . ALA A 1 280 ? 8.914 8.094 1.347 1.00 89.75 280 ALA A O 1
ATOM 2038 N N . VAL A 1 281 ? 8.520 7.799 -0.847 1.00 88.94 281 VAL A N 1
ATOM 2039 C CA . VAL A 1 281 ? 7.065 8.043 -0.760 1.00 88.94 281 VAL A CA 1
ATOM 2040 C C . VAL A 1 281 ? 6.359 7.042 0.162 1.00 88.94 281 VAL A C 1
ATOM 2042 O O . VAL A 1 281 ? 5.356 7.387 0.786 1.00 88.94 281 VAL A O 1
ATOM 2045 N N . PHE A 1 282 ? 6.892 5.830 0.323 1.00 89.44 282 PHE A N 1
ATOM 2046 C CA . PHE A 1 282 ? 6.340 4.831 1.243 1.00 89.44 282 PHE A CA 1
ATOM 2047 C C . PHE A 1 282 ? 6.967 4.913 2.634 1.00 89.44 282 PHE A C 1
ATOM 2049 O O . PHE A 1 282 ? 6.282 4.730 3.642 1.00 89.44 282 PHE A O 1
ATOM 2056 N N . TRP A 1 283 ? 8.271 5.182 2.703 1.00 94.00 283 TRP A N 1
ATOM 2057 C CA . TRP A 1 283 ? 9.023 5.112 3.953 1.00 94.00 283 TRP A CA 1
ATOM 2058 C C . TRP A 1 283 ? 8.878 6.360 4.819 1.00 94.00 283 TRP A C 1
ATOM 2060 O O . TRP A 1 283 ? 8.697 6.245 6.033 1.00 94.00 283 TRP A O 1
ATOM 2070 N N . VAL A 1 284 ? 8.901 7.551 4.214 1.00 93.88 284 VAL A N 1
ATOM 2071 C CA . VAL A 1 284 ? 8.835 8.817 4.955 1.00 93.88 284 VAL A CA 1
ATOM 2072 C C . VAL A 1 284 ? 7.512 8.960 5.711 1.00 93.88 284 VAL A C 1
ATOM 2074 O O . VAL A 1 284 ? 7.567 9.221 6.914 1.00 93.88 284 VAL A O 1
ATOM 2077 N N . PRO A 1 285 ? 6.323 8.731 5.111 1.00 92.00 285 PRO A N 1
ATOM 2078 C CA . PRO A 1 285 ? 5.072 8.824 5.862 1.00 92.00 285 PRO A CA 1
ATOM 2079 C C . PRO A 1 285 ? 5.006 7.831 7.026 1.00 92.00 285 PRO A C 1
ATOM 2081 O O . PRO A 1 285 ? 4.532 8.181 8.108 1.00 92.00 285 PRO A O 1
ATOM 2084 N N . ALA A 1 286 ? 5.516 6.609 6.842 1.00 91.88 286 ALA A N 1
ATOM 2085 C CA . ALA A 1 286 ? 5.578 5.614 7.910 1.00 91.88 286 ALA A CA 1
ATOM 2086 C C . ALA A 1 286 ? 6.492 6.055 9.054 1.00 91.88 286 ALA A C 1
ATOM 2088 O O . ALA A 1 286 ? 6.094 5.990 10.221 1.00 91.88 286 ALA A O 1
ATOM 2089 N N . GLY A 1 287 ? 7.670 6.578 8.719 1.00 93.50 287 GLY A N 1
ATOM 2090 C CA . GLY A 1 287 ? 8.615 7.118 9.684 1.00 93.50 287 GLY A CA 1
ATOM 2091 C C . GLY A 1 287 ? 8.059 8.311 10.462 1.00 93.50 287 GLY A C 1
ATOM 2092 O O . GLY A 1 287 ? 8.053 8.294 11.693 1.00 93.50 287 GLY A O 1
ATOM 2093 N N . VAL A 1 288 ? 7.512 9.312 9.762 1.00 94.00 288 VAL A N 1
ATOM 2094 C CA . VAL A 1 288 ? 6.957 10.536 10.369 1.00 94.00 288 VAL A CA 1
ATOM 2095 C C . VAL A 1 288 ? 5.788 10.213 11.295 1.00 94.00 288 VAL A C 1
ATOM 2097 O O . VAL A 1 288 ? 5.774 10.648 12.445 1.00 94.00 288 VAL A O 1
ATOM 2100 N N . VAL A 1 289 ? 4.808 9.432 10.834 1.00 91.69 289 VAL A N 1
ATOM 2101 C CA . VAL A 1 289 ? 3.616 9.134 11.644 1.00 91.69 289 VAL A CA 1
ATOM 2102 C C . VAL A 1 289 ? 3.970 8.279 12.866 1.00 91.69 289 VAL A C 1
ATOM 2104 O O . VAL A 1 289 ? 3.417 8.486 13.952 1.00 91.69 289 VAL A O 1
ATOM 2107 N N . SER A 1 290 ? 4.926 7.361 12.730 1.00 91.50 290 SER A N 1
ATOM 2108 C CA . SER A 1 290 ? 5.422 6.555 13.849 1.00 91.50 290 SER A CA 1
ATOM 2109 C C . SER A 1 290 ? 6.186 7.396 14.876 1.00 91.50 290 SER A C 1
ATOM 2111 O O . SER A 1 290 ? 5.959 7.243 16.078 1.00 91.50 290 SER A O 1
ATOM 2113 N N . LEU A 1 291 ? 7.012 8.347 14.425 1.00 90.75 291 LEU A N 1
ATOM 2114 C CA . LEU A 1 291 ? 7.694 9.311 15.294 1.00 90.75 291 LEU A CA 1
ATOM 2115 C C . LEU A 1 291 ? 6.691 10.193 16.053 1.00 90.75 291 LEU A C 1
ATOM 2117 O O . LEU A 1 291 ? 6.790 10.334 17.272 1.00 90.75 291 LEU A O 1
ATOM 2121 N N . VAL A 1 292 ? 5.688 10.740 15.357 1.00 91.31 292 VAL A N 1
ATOM 2122 C CA . VAL A 1 292 ? 4.610 11.538 15.972 1.00 91.31 292 VAL A CA 1
ATOM 2123 C C . VAL A 1 292 ? 3.851 10.718 17.018 1.00 91.31 292 VAL A C 1
ATOM 2125 O O . VAL A 1 292 ? 3.548 11.226 18.098 1.00 91.31 292 VAL A O 1
ATOM 2128 N N . THR A 1 293 ? 3.589 9.441 16.734 1.00 88.38 293 THR A N 1
ATOM 2129 C CA . THR A 1 293 ? 2.949 8.520 17.685 1.00 88.38 293 THR A CA 1
ATOM 2130 C C . THR A 1 293 ? 3.813 8.316 18.929 1.00 88.38 293 THR A C 1
ATOM 2132 O O . THR A 1 293 ? 3.304 8.427 20.044 1.00 88.38 293 THR A O 1
ATOM 2135 N N . GLY A 1 294 ? 5.120 8.095 18.762 1.00 87.62 294 GLY A N 1
ATOM 2136 C CA . GLY A 1 294 ? 6.073 8.009 19.871 1.00 87.62 294 GLY A CA 1
ATOM 2137 C C . GLY A 1 294 ? 6.108 9.276 20.722 1.00 87.62 294 GLY A C 1
ATOM 2138 O O . GLY A 1 294 ? 5.978 9.211 21.943 1.00 87.62 294 GLY A O 1
ATOM 2139 N N . ALA A 1 295 ? 6.193 10.444 20.084 1.00 87.69 295 ALA A N 1
ATOM 2140 C CA . ALA A 1 295 ? 6.170 11.729 20.777 1.00 87.69 295 ALA A CA 1
ATOM 2141 C C . ALA A 1 295 ? 4.867 11.927 21.569 1.00 87.69 295 ALA A C 1
ATOM 2143 O O . ALA A 1 295 ? 4.901 12.382 22.713 1.00 87.69 295 ALA A O 1
ATOM 2144 N N . ALA A 1 296 ? 3.720 11.550 20.995 1.00 87.88 296 ALA A N 1
ATOM 2145 C CA . ALA A 1 296 ? 2.430 11.616 21.675 1.00 87.88 296 ALA A CA 1
ATOM 2146 C C . ALA A 1 296 ? 2.371 10.689 22.904 1.00 87.88 296 ALA A C 1
ATOM 2148 O O . ALA A 1 296 ? 1.860 11.106 23.944 1.00 87.88 296 ALA A O 1
ATOM 2149 N N . LEU A 1 297 ? 2.941 9.482 22.812 1.00 86.81 297 LEU A N 1
ATOM 2150 C CA . LEU A 1 297 ? 3.036 8.523 23.923 1.00 86.81 297 LEU A CA 1
ATOM 2151 C C . LEU A 1 297 ? 3.950 8.998 25.057 1.00 86.81 297 LEU A C 1
ATOM 2153 O O . LEU A 1 297 ? 3.693 8.674 26.212 1.00 86.81 297 LEU A O 1
ATOM 2157 N N . MET A 1 298 ? 4.993 9.772 24.748 1.00 85.12 298 MET A N 1
ATOM 2158 C CA . MET A 1 298 ? 5.942 10.275 25.748 1.00 85.12 298 MET A CA 1
ATOM 2159 C C . MET A 1 298 ? 5.442 11.513 26.504 1.00 85.12 298 MET A C 1
ATOM 2161 O O . MET A 1 298 ? 5.960 11.816 27.579 1.00 85.12 298 MET A O 1
ATOM 2165 N N . ARG A 1 299 ? 4.418 12.223 26.003 1.00 85.12 299 ARG A N 1
ATOM 2166 C CA . ARG A 1 299 ? 3.879 13.439 26.651 1.00 85.12 299 ARG A CA 1
ATOM 2167 C C . ARG A 1 299 ? 3.497 13.248 28.127 1.00 85.12 299 ARG A C 1
ATOM 2169 O O . ARG A 1 299 ? 3.892 14.098 28.923 1.00 85.12 299 ARG A O 1
ATOM 2176 N N . PRO A 1 300 ? 2.783 12.178 28.532 1.00 81.19 300 PRO A N 1
ATOM 2177 C CA . PRO A 1 300 ? 2.442 11.955 29.937 1.00 81.19 300 PRO A CA 1
ATOM 2178 C C . PRO A 1 300 ? 3.680 11.724 30.809 1.00 81.19 300 PRO A C 1
ATOM 2180 O O . PRO A 1 300 ? 3.748 12.239 31.919 1.00 81.19 300 PRO A O 1
ATOM 2183 N N . VAL A 1 301 ? 4.685 11.009 30.293 1.00 79.94 301 VAL A N 1
ATOM 2184 C CA . VAL A 1 301 ? 5.947 10.744 31.005 1.00 79.94 301 VAL A CA 1
ATOM 2185 C C . VAL A 1 301 ? 6.713 12.042 31.241 1.00 79.94 301 VAL A C 1
ATOM 2187 O O . VAL A 1 301 ? 7.112 12.331 32.365 1.00 79.94 301 VAL A O 1
ATOM 2190 N N . VAL A 1 302 ? 6.845 12.876 30.208 1.00 81.44 302 VAL A N 1
ATOM 2191 C CA . VAL A 1 302 ? 7.492 14.192 30.322 1.00 81.44 302 VAL A CA 1
ATOM 2192 C C . VAL A 1 302 ? 6.739 15.101 31.297 1.00 81.44 302 VAL A C 1
ATOM 2194 O O . VAL A 1 302 ? 7.368 15.833 32.054 1.00 81.44 302 VAL A O 1
ATOM 2197 N N . ALA A 1 303 ? 5.404 15.055 31.311 1.00 82.56 303 ALA A N 1
ATOM 2198 C CA . ALA A 1 303 ? 4.599 15.829 32.253 1.00 82.56 303 ALA A CA 1
ATOM 2199 C C . ALA A 1 303 ? 4.782 15.373 33.711 1.00 82.56 303 ALA A C 1
ATOM 2201 O O . ALA A 1 303 ? 4.732 16.213 34.606 1.00 82.56 303 ALA A O 1
ATOM 2202 N N . MET A 1 304 ? 5.015 14.077 33.951 1.00 78.81 304 MET A N 1
ATOM 2203 C CA . MET A 1 304 ? 5.336 13.553 35.284 1.00 78.81 304 MET A CA 1
ATOM 2204 C C . MET A 1 304 ? 6.736 13.967 35.746 1.00 78.81 304 MET A C 1
ATOM 2206 O O . MET A 1 304 ? 6.888 14.339 36.897 1.00 78.81 304 MET A O 1
ATOM 2210 N N . LEU A 1 305 ? 7.733 13.968 34.854 1.00 80.19 305 LEU A N 1
ATOM 2211 C CA . LEU A 1 305 ? 9.118 14.349 35.182 1.00 80.19 305 LEU A CA 1
ATOM 2212 C C . LEU A 1 305 ? 9.320 15.854 35.437 1.00 80.19 305 LEU A C 1
ATOM 2214 O O . LEU A 1 305 ? 10.380 16.258 35.900 1.00 80.19 305 LEU A O 1
ATOM 2218 N N . ARG A 1 306 ? 8.343 16.694 35.080 1.00 84.31 306 ARG A N 1
ATOM 2219 C CA . ARG A 1 306 ? 8.371 18.152 35.301 1.00 84.31 306 ARG A CA 1
ATOM 2220 C C . ARG A 1 306 ? 7.704 18.584 36.612 1.00 84.31 306 ARG A C 1
ATOM 2222 O O . ARG A 1 306 ? 7.624 19.785 36.858 1.00 84.31 306 ARG A O 1
ATOM 2229 N N . ARG A 1 307 ? 7.165 17.638 37.379 1.00 70.50 307 ARG A N 1
ATOM 2230 C CA . ARG A 1 307 ? 6.574 17.856 38.703 1.00 70.50 307 ARG A CA 1
ATOM 2231 C C . ARG A 1 307 ? 7.557 17.411 39.769 1.00 70.50 307 ARG A C 1
ATOM 2233 O O . ARG A 1 307 ? 7.554 18.069 40.826 1.00 70.50 307 ARG A O 1
#

Nearest PDB structures (foldseek):
  5fig-assembly1_C  TM=8.588E-01  e=4.751E+00  Bacillus subtilis
  8qah-assembly2_B  TM=3.086E-01  e=9.341E+00  synthetic construct
  4oaa-assembly1_B  TM=2.398E-01  e=5.394E+00  Escherichia coli str. K-12 substr. DH10B